Protein AF-A0A356J5G2-F1 (afdb_monomer)

Nearest PDB structures (foldseek):
  8dte-assembly1_A  TM=5.070E-01  e=1.167E+00  Neisseria gonorrhoeae NCCP11945
  8e92-assembly1_C  TM=5.170E-01  e=6.534E+00  Homo sapiens
  8wq2-assembly1_S12P  TM=2.099E-01  e=7.719E+00  Sulfolobus acidocaldarius DSM 639

Radius of gyration: 36.21 Å; Cα contacts (8 Å, |Δi|>4): 358; chains: 1; bounding box: 86×76×113 Å

pLDDT: mean 73.64, std 20.32, range [33.94, 98.25]

Structure (mmCIF, N/CA/C/O backbone):
data_AF-A0A356J5G2-F1
#
_entry.id   AF-A0A356J5G2-F1
#
loop_
_atom_site.group_PDB
_atom_site.id
_atom_site.type_symbol
_atom_site.label_atom_id
_atom_site.label_alt_id
_atom_site.label_comp_id
_atom_site.label_asym_id
_atom_site.label_entity_id
_atom_site.label_seq_id
_atom_site.pdbx_PDB_ins_code
_atom_site.Cartn_x
_atom_site.Cartn_y
_atom_site.Cartn_z
_atom_site.occupancy
_atom_site.B_iso_or_equiv
_atom_site.auth_seq_id
_atom_site.auth_comp_id
_atom_site.auth_asym_id
_atom_site.auth_atom_id
_atom_site.pdbx_PDB_model_num
ATOM 1 N N . MET A 1 1 ? 25.640 -30.335 -59.103 1.00 41.47 1 MET A N 1
ATOM 2 C CA . MET A 1 1 ? 24.434 -29.752 -59.732 1.00 41.47 1 MET A CA 1
ATOM 3 C C . MET A 1 1 ? 24.004 -28.595 -58.836 1.00 41.47 1 MET A C 1
ATOM 5 O O . MET A 1 1 ? 23.546 -28.872 -57.746 1.00 41.47 1 MET A O 1
ATOM 9 N N . GLY A 1 2 ? 24.298 -27.316 -59.068 1.00 39.72 2 GLY A N 1
ATOM 10 C CA . GLY A 1 2 ? 24.477 -26.557 -60.308 1.00 39.72 2 GLY A CA 1
ATOM 11 C C . GLY A 1 2 ? 23.276 -25.609 -60.472 1.00 39.72 2 GLY A C 1
ATOM 12 O O . GLY A 1 2 ? 22.162 -26.099 -60.363 1.00 39.72 2 GLY A O 1
ATOM 13 N N . PHE A 1 3 ? 23.544 -24.318 -60.738 1.00 42.31 3 PHE A N 1
ATOM 14 C CA . PHE A 1 3 ? 22.654 -23.145 -60.943 1.00 42.31 3 PHE A CA 1
ATOM 15 C C . PHE A 1 3 ? 22.631 -22.155 -59.760 1.00 42.31 3 PHE A C 1
ATOM 17 O O . PHE A 1 3 ? 21.903 -22.341 -58.796 1.00 42.31 3 PHE A O 1
ATOM 24 N N . LEU A 1 4 ? 23.594 -21.228 -59.642 1.00 41.97 4 LEU A N 1
ATOM 25 C CA . LEU A 1 4 ? 23.842 -19.977 -60.400 1.00 41.97 4 LEU A CA 1
ATOM 26 C C . LEU A 1 4 ? 22.713 -18.934 -60.320 1.00 41.97 4 LEU A C 1
ATOM 28 O O . LEU A 1 4 ? 21.588 -19.160 -60.750 1.00 41.97 4 LEU A O 1
ATOM 32 N N . ALA A 1 5 ? 23.104 -17.769 -59.794 1.00 43.75 5 ALA A N 1
ATOM 33 C CA . ALA A 1 5 ? 22.370 -16.508 -59.721 1.00 43.75 5 ALA A CA 1
ATOM 34 C C . ALA A 1 5 ? 22.034 -15.921 -61.110 1.00 43.75 5 ALA A C 1
ATOM 36 O O . ALA A 1 5 ? 22.521 -16.406 -62.133 1.00 43.75 5 ALA A O 1
ATOM 37 N N . PRO A 1 6 ? 21.318 -14.782 -61.144 1.00 56.03 6 PRO A N 1
ATOM 38 C CA . PRO A 1 6 ? 22.087 -13.579 -61.450 1.00 56.03 6 PRO A CA 1
ATOM 39 C C . PRO A 1 6 ? 21.717 -12.331 -60.639 1.00 56.03 6 PRO A C 1
ATOM 41 O O . PRO A 1 6 ? 20.593 -12.083 -60.211 1.00 56.03 6 PRO A O 1
ATOM 44 N N . SER A 1 7 ? 22.758 -11.525 -60.506 1.00 43.47 7 SER A N 1
ATOM 45 C CA . SER A 1 7 ? 22.858 -10.150 -60.056 1.00 43.47 7 SER A CA 1
ATOM 46 C C . SER A 1 7 ? 22.113 -9.156 -60.958 1.00 43.47 7 SER A C 1
ATOM 48 O O . SER A 1 7 ? 22.055 -9.306 -62.178 1.00 43.47 7 SER A O 1
ATOM 50 N N . ARG A 1 8 ? 21.642 -8.047 -60.369 1.00 43.72 8 ARG A N 1
ATOM 51 C CA . ARG A 1 8 ? 21.454 -6.787 -61.101 1.00 43.72 8 ARG A CA 1
ATOM 52 C C . ARG A 1 8 ? 21.900 -5.593 -60.266 1.00 43.72 8 ARG A C 1
ATOM 54 O O . ARG A 1 8 ? 21.677 -5.510 -59.065 1.00 43.72 8 ARG A O 1
ATOM 61 N N . ILE A 1 9 ? 22.595 -4.714 -60.969 1.00 39.19 9 ILE A N 1
ATOM 62 C CA . ILE A 1 9 ? 23.522 -3.682 -60.525 1.00 39.19 9 ILE A CA 1
ATOM 63 C C . ILE A 1 9 ? 23.016 -2.334 -61.075 1.00 39.19 9 ILE A C 1
ATOM 65 O O . ILE A 1 9 ? 22.632 -2.257 -62.238 1.00 39.19 9 ILE A O 1
ATOM 69 N N . LEU A 1 10 ? 23.110 -1.301 -60.227 1.00 41.88 10 LEU A N 1
ATOM 70 C CA . LEU A 1 10 ? 23.264 0.150 -60.476 1.00 41.88 10 LEU A CA 1
ATOM 71 C C . LEU A 1 10 ? 22.164 0.979 -61.167 1.00 41.88 10 LEU A C 1
ATOM 73 O O . LEU A 1 10 ? 21.878 0.826 -62.349 1.00 41.88 10 LEU A O 1
ATOM 77 N N . ARG A 1 11 ? 21.758 2.046 -60.459 1.00 37.94 11 ARG A N 1
ATOM 78 C CA . ARG A 1 11 ? 21.962 3.498 -60.743 1.00 37.94 11 ARG A CA 1
ATOM 79 C C . ARG A 1 11 ? 21.070 4.260 -59.740 1.00 37.94 11 ARG A C 1
ATOM 81 O O . ARG A 1 11 ? 19.954 3.838 -59.505 1.00 37.94 11 ARG A O 1
ATOM 88 N N . GLY A 1 12 ? 21.447 5.324 -59.037 1.00 33.94 12 GLY A N 1
ATOM 89 C CA . GLY A 1 12 ? 22.396 6.402 -59.293 1.00 33.94 12 GLY A CA 1
ATOM 90 C C . GLY A 1 12 ? 21.635 7.726 -59.101 1.00 33.94 12 GLY A C 1
ATOM 91 O O . GLY A 1 12 ? 20.671 7.965 -59.814 1.00 33.94 12 GLY A O 1
ATOM 92 N N . GLY A 1 13 ? 22.036 8.581 -58.153 1.00 36.62 13 GLY A N 1
ATOM 93 C CA . GLY A 1 13 ? 21.420 9.908 -57.954 1.00 36.62 13 GLY A CA 1
ATOM 94 C C . GLY A 1 13 ? 21.780 10.536 -56.604 1.00 36.62 13 GLY A C 1
ATOM 95 O O . GLY A 1 13 ? 21.082 10.353 -55.622 1.00 36.62 13 GLY A O 1
ATOM 96 N N . ARG A 1 14 ? 23.014 11.027 -56.440 1.00 40.44 14 ARG A N 1
ATOM 97 C CA . ARG A 1 14 ? 23.410 12.454 -56.494 1.00 40.44 14 ARG A CA 1
ATOM 98 C C . ARG A 1 14 ? 22.805 13.374 -55.412 1.00 40.44 14 ARG A C 1
ATOM 100 O O . ARG A 1 14 ? 21.692 13.851 -55.532 1.00 40.44 14 ARG A O 1
ATOM 107 N N . ARG A 1 15 ? 23.723 13.777 -54.521 1.00 41.75 15 ARG A N 1
ATOM 108 C CA . ARG A 1 15 ? 24.062 15.157 -54.101 1.00 41.75 15 ARG A CA 1
ATOM 109 C C . ARG A 1 15 ? 22.979 15.990 -53.401 1.00 41.75 15 ARG A C 1
ATOM 111 O O . ARG A 1 15 ? 22.115 16.577 -54.031 1.00 41.75 15 ARG A O 1
ATOM 118 N N . GLY A 1 16 ? 23.227 16.234 -52.114 1.00 38.47 16 GLY A N 1
ATOM 119 C CA . GLY A 1 16 ? 22.627 17.324 -51.346 1.00 38.47 16 GLY A CA 1
ATOM 120 C C . GLY A 1 16 ? 23.472 17.704 -50.130 1.00 38.47 16 GLY A C 1
ATOM 121 O O . GLY A 1 16 ? 23.015 17.619 -49.000 1.00 38.47 16 GLY A O 1
ATOM 122 N N . ARG A 1 17 ? 24.736 18.087 -50.350 1.00 41.97 17 ARG A N 1
ATOM 123 C CA . ARG A 1 17 ? 25.588 18.724 -49.333 1.00 41.97 17 ARG A CA 1
ATOM 124 C C . ARG A 1 17 ? 25.089 20.167 -49.162 1.00 41.97 17 ARG A C 1
ATOM 126 O O . ARG A 1 17 ? 25.296 20.976 -50.061 1.00 41.97 17 ARG A O 1
ATOM 133 N N . LYS A 1 18 ? 24.492 20.510 -48.019 1.00 47.12 18 LYS A N 1
ATOM 134 C CA . LYS A 1 18 ? 24.463 21.894 -47.520 1.00 47.12 18 LYS A CA 1
ATOM 135 C C . LYS A 1 18 ? 25.221 21.944 -46.198 1.00 47.12 18 LYS A C 1
ATOM 137 O O . LYS A 1 18 ? 24.774 21.434 -45.179 1.00 47.12 18 LYS A O 1
ATOM 142 N N . ARG A 1 19 ? 26.428 22.505 -46.277 1.00 43.88 19 ARG A N 1
ATOM 143 C CA . ARG A 1 19 ? 27.158 23.101 -45.155 1.00 43.88 19 ARG A CA 1
ATOM 144 C C . ARG A 1 19 ? 26.704 24.559 -45.011 1.00 43.88 19 ARG A C 1
ATOM 146 O O . ARG 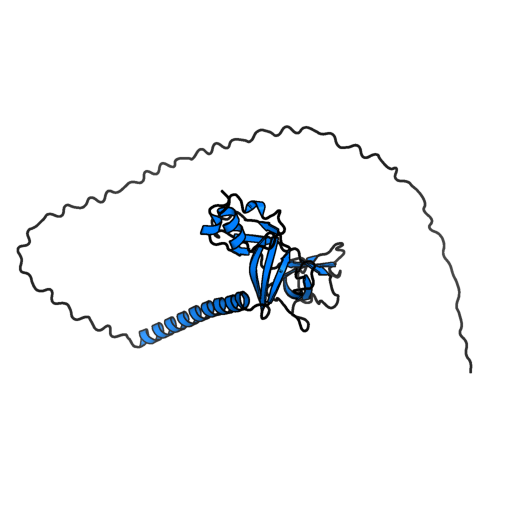A 1 19 ? 26.208 25.126 -45.979 1.00 43.88 19 ARG A O 1
ATOM 153 N N . HIS A 1 20 ? 27.030 25.120 -43.845 1.00 37.97 20 HIS A N 1
ATOM 154 C CA . HIS A 1 20 ? 26.819 26.490 -43.345 1.00 37.97 20 HIS A CA 1
ATOM 155 C C . HIS A 1 20 ? 25.577 26.584 -42.451 1.00 37.97 20 HIS A C 1
ATOM 157 O O . HIS A 1 20 ? 24.528 26.073 -42.803 1.00 37.97 20 HIS A O 1
ATOM 163 N N . SER A 1 21 ? 25.637 27.154 -41.252 1.00 41.97 21 SER A N 1
ATOM 164 C CA . SER A 1 21 ? 26.576 28.143 -40.709 1.00 41.97 21 SER A CA 1
ATOM 165 C C . SER A 1 21 ? 26.560 28.087 -39.182 1.00 41.97 21 SER A C 1
ATOM 167 O O . SER A 1 21 ? 25.527 27.801 -38.579 1.00 41.97 21 SER A O 1
ATOM 169 N N . GLY A 1 22 ? 27.710 28.375 -38.572 1.00 41.03 22 GLY A N 1
ATOM 170 C CA . GLY A 1 22 ? 27.908 28.359 -37.129 1.00 41.03 22 GLY A CA 1
ATOM 171 C C . GLY A 1 22 ? 26.921 29.232 -36.356 1.00 41.03 22 GLY A C 1
ATOM 172 O O . GLY A 1 22 ? 26.703 30.400 -36.682 1.00 41.03 22 GLY A O 1
ATOM 173 N N . ARG A 1 23 ? 26.383 28.665 -35.276 1.00 39.62 23 ARG A N 1
ATOM 174 C CA . ARG A 1 23 ? 25.884 29.450 -34.153 1.00 39.62 23 ARG A CA 1
ATOM 175 C C . ARG A 1 23 ? 27.051 29.691 -33.210 1.00 39.62 23 ARG A C 1
ATOM 177 O O . ARG A 1 23 ? 27.636 28.760 -32.669 1.00 39.62 23 ARG A O 1
ATOM 184 N N . ARG A 1 24 ? 27.403 30.969 -33.114 1.00 42.84 24 ARG A N 1
ATOM 185 C CA . ARG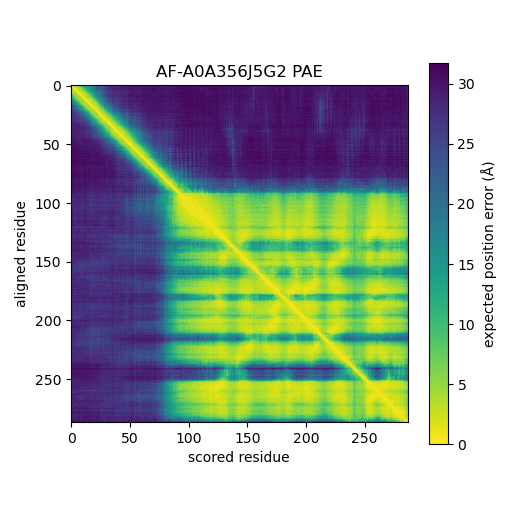 A 1 24 ? 28.353 31.528 -32.161 1.00 42.84 24 ARG A CA 1
ATOM 186 C C . ARG A 1 24 ? 27.857 31.215 -30.751 1.00 42.84 24 ARG A C 1
ATOM 188 O O . ARG A 1 24 ? 26.676 31.401 -30.465 1.00 42.84 24 ARG A O 1
ATOM 195 N N . ASN A 1 25 ? 28.777 30.770 -29.903 1.00 45.00 25 ASN A N 1
ATOM 196 C CA . ASN A 1 25 ? 28.615 30.796 -28.459 1.00 45.00 25 ASN A CA 1
ATOM 197 C C . ASN A 1 25 ? 28.426 32.259 -28.048 1.00 45.00 25 ASN A C 1
ATOM 199 O O . ASN A 1 25 ? 29.354 33.058 -28.164 1.00 45.00 25 ASN A O 1
ATOM 203 N N . LEU A 1 26 ? 27.209 32.610 -27.639 1.00 52.22 26 LEU A N 1
ATOM 204 C CA . LEU A 1 26 ? 26.955 33.846 -26.915 1.00 52.22 26 LEU A CA 1
ATOM 205 C C . LEU A 1 26 ? 27.318 33.593 -25.445 1.00 52.22 26 LEU A C 1
ATOM 207 O O . LEU A 1 26 ? 26.888 32.572 -24.900 1.00 52.22 26 LEU A O 1
ATOM 211 N N . PRO A 1 27 ? 28.111 34.465 -24.804 1.00 50.31 27 PRO A N 1
ATOM 212 C CA . PRO A 1 27 ? 28.286 34.417 -23.364 1.00 50.31 27 PRO A CA 1
ATOM 213 C C . PRO A 1 27 ? 26.936 34.702 -22.698 1.00 50.31 27 PRO A C 1
ATOM 215 O O . PRO A 1 27 ? 26.250 35.665 -23.034 1.00 50.31 27 PRO A O 1
ATOM 218 N N . ILE A 1 28 ? 26.540 33.818 -21.787 1.00 48.12 28 ILE A N 1
ATOM 219 C CA . ILE A 1 28 ? 25.386 34.014 -20.914 1.00 48.12 28 ILE A CA 1
ATOM 220 C C . ILE A 1 28 ? 25.826 35.041 -19.869 1.00 48.12 28 ILE A C 1
ATOM 222 O O . ILE A 1 28 ? 26.539 34.700 -18.928 1.00 48.12 28 ILE A O 1
ATOM 226 N N . GLU A 1 29 ? 25.452 36.304 -20.067 1.00 48.81 29 GLU A N 1
ATOM 227 C CA . GLU A 1 29 ? 25.471 37.289 -18.989 1.00 48.81 29 GLU A CA 1
ATOM 228 C C . GLU A 1 29 ? 24.444 36.876 -17.920 1.00 48.81 29 GLU A C 1
ATOM 230 O O . GLU A 1 29 ? 23.332 36.451 -18.262 1.00 48.81 29 GLU A O 1
ATOM 235 N N . PRO A 1 30 ? 24.794 36.944 -16.625 1.00 61.16 30 PRO A N 1
ATOM 236 C CA . PRO A 1 30 ? 23.836 36.693 -15.563 1.00 61.16 30 PRO A CA 1
ATOM 237 C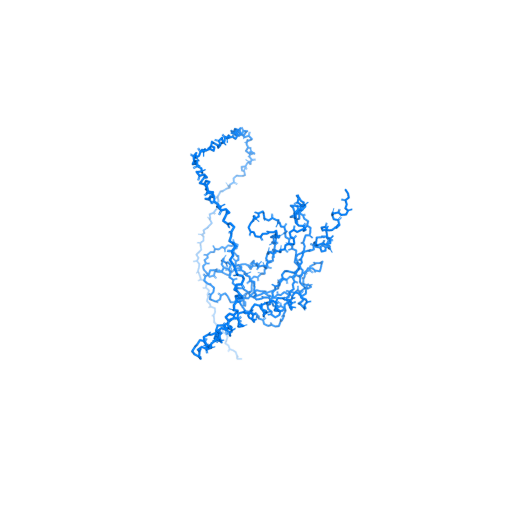 C . PRO A 1 30 ? 22.778 37.808 -15.566 1.00 61.16 30 PRO A C 1
ATOM 239 O O . PRO A 1 30 ? 23.139 38.979 -15.678 1.00 61.16 30 PRO A O 1
ATOM 242 N N . PRO A 1 31 ? 21.480 37.490 -15.424 1.00 55.38 31 PRO A N 1
ATOM 243 C CA . PRO A 1 31 ? 20.465 38.521 -15.308 1.00 55.38 31 PRO A CA 1
ATOM 244 C C . PRO A 1 31 ? 20.692 39.333 -14.032 1.00 55.38 31 PRO A C 1
ATOM 246 O O . PRO A 1 31 ? 20.804 38.786 -12.929 1.00 55.38 31 PRO A O 1
ATOM 249 N N . ASP A 1 32 ? 20.743 40.649 -14.217 1.00 47.84 32 ASP A N 1
ATOM 250 C CA . ASP A 1 32 ? 20.781 41.651 -13.167 1.00 47.84 32 ASP A CA 1
ATOM 251 C C . ASP A 1 32 ? 19.746 41.365 -12.075 1.00 47.84 32 ASP A C 1
ATOM 253 O O . ASP A 1 32 ? 18.552 41.170 -12.325 1.00 47.84 32 ASP A O 1
ATOM 257 N N . ARG A 1 33 ? 20.222 41.405 -10.827 1.00 50.28 33 ARG A N 1
ATOM 258 C CA . ARG A 1 33 ? 19.399 41.530 -9.622 1.00 50.28 33 ARG A CA 1
ATOM 259 C C . ARG A 1 33 ? 18.621 42.845 -9.693 1.00 50.28 33 ARG A C 1
ATOM 261 O O . ARG A 1 33 ? 19.032 43.851 -9.120 1.00 50.28 33 ARG A O 1
ATOM 268 N N . GLN A 1 34 ? 17.457 42.831 -10.333 1.00 46.62 34 GLN A N 1
ATOM 269 C CA . GLN A 1 34 ? 16.435 43.827 -10.049 1.00 46.62 34 GLN A CA 1
ATOM 270 C C . GLN A 1 34 ? 15.818 43.496 -8.692 1.00 46.62 34 GLN A C 1
ATOM 272 O O . GLN A 1 34 ? 15.070 42.535 -8.515 1.00 46.62 34 GLN A O 1
ATOM 277 N N . SER A 1 35 ? 16.200 44.304 -7.710 1.00 51.06 35 SER A N 1
ATOM 278 C CA . SER A 1 35 ? 15.608 44.407 -6.386 1.00 51.06 35 SER A CA 1
ATOM 279 C C . SER A 1 35 ? 14.151 44.865 -6.502 1.00 51.06 35 SER A C 1
ATOM 281 O O . SER A 1 35 ? 13.811 46.035 -6.332 1.00 51.06 35 SER A O 1
ATOM 283 N N . GLY A 1 36 ? 13.266 43.911 -6.790 1.00 40.88 36 GLY A N 1
ATOM 284 C CA . GLY A 1 36 ? 11.828 44.078 -6.642 1.00 40.88 36 GLY A CA 1
ATOM 285 C C . GLY A 1 36 ? 11.501 44.337 -5.176 1.00 40.88 36 GLY A C 1
ATOM 286 O O . GLY A 1 36 ? 11.474 43.421 -4.357 1.00 40.88 36 GLY A O 1
ATOM 287 N N . ARG A 1 37 ? 11.276 45.607 -4.834 1.00 46.09 37 ARG A N 1
ATOM 288 C CA . ARG A 1 37 ? 10.654 46.008 -3.574 1.00 46.09 37 ARG A CA 1
ATOM 289 C C . ARG A 1 37 ? 9.281 45.342 -3.505 1.00 46.09 37 ARG A C 1
ATOM 291 O O . ARG A 1 37 ? 8.386 45.696 -4.268 1.00 46.09 37 ARG A O 1
ATOM 298 N N . HIS A 1 38 ? 9.123 44.378 -2.602 1.00 50.34 38 HIS A N 1
ATOM 299 C CA . HIS A 1 38 ? 7.808 43.871 -2.235 1.00 50.34 38 HIS A CA 1
ATOM 300 C C . HIS A 1 38 ? 6.954 45.037 -1.708 1.00 50.34 38 HIS A C 1
ATOM 302 O O . HIS A 1 38 ? 7.412 45.752 -0.810 1.00 50.34 38 HIS A O 1
ATOM 308 N N . PRO A 1 39 ? 5.732 45.254 -2.225 1.00 65.56 39 PRO A N 1
ATOM 309 C CA . PRO A 1 39 ? 4.779 46.117 -1.547 1.00 65.56 39 PRO A CA 1
ATOM 310 C C . PRO A 1 39 ? 4.439 45.501 -0.177 1.00 65.56 39 PRO A C 1
ATOM 312 O O . PRO A 1 39 ? 4.358 44.273 -0.063 1.00 65.56 39 PRO A O 1
ATOM 315 N N . PRO A 1 40 ? 4.269 46.318 0.878 1.00 66.00 40 PRO A N 1
ATOM 316 C CA . PRO A 1 40 ? 3.908 45.814 2.195 1.00 66.00 40 PRO A CA 1
ATOM 317 C C . PRO A 1 40 ? 2.549 45.098 2.146 1.00 66.00 40 PRO A C 1
ATOM 319 O O . PRO A 1 40 ? 1.687 45.461 1.339 1.00 66.00 40 PRO A O 1
ATOM 322 N N . PRO A 1 41 ? 2.332 44.089 3.008 1.00 57.69 41 PRO A N 1
ATOM 323 C CA . PRO A 1 41 ? 1.074 43.363 3.054 1.00 57.69 41 PRO A CA 1
ATOM 324 C C . PRO A 1 41 ? -0.071 44.317 3.401 1.00 57.69 41 PRO A C 1
ATOM 326 O O . PRO A 1 41 ? -0.054 45.005 4.425 1.00 57.69 41 PRO A O 1
ATOM 329 N N . VAL A 1 42 ? -1.081 44.334 2.533 1.00 54.97 42 VAL A N 1
ATOM 330 C CA . VAL A 1 42 ? -2.364 44.991 2.774 1.00 54.97 42 VAL A CA 1
ATOM 331 C C . VAL A 1 42 ? -2.989 44.339 4.007 1.00 54.97 42 VAL A C 1
ATOM 333 O O . VAL A 1 42 ? -3.403 43.181 3.980 1.00 54.97 42 VAL A O 1
ATOM 336 N N . ARG A 1 43 ? -3.034 45.082 5.119 1.00 42.06 43 ARG A N 1
ATOM 337 C CA . ARG A 1 43 ? -3.843 44.728 6.287 1.00 42.06 43 ARG A CA 1
ATOM 338 C C . ARG A 1 43 ? -5.309 44.803 5.872 1.00 42.06 43 ARG A C 1
ATOM 340 O O . ARG A 1 43 ? -5.889 45.884 5.843 1.00 42.06 43 ARG A O 1
ATOM 347 N N . HIS A 1 44 ? -5.920 43.660 5.589 1.00 43.56 44 HIS A N 1
ATOM 348 C CA . HIS A 1 44 ? -7.371 43.557 5.622 1.00 43.56 44 HIS A CA 1
ATOM 349 C C . HIS A 1 44 ? -7.810 43.686 7.085 1.00 43.56 44 HIS A C 1
ATOM 351 O O . HIS A 1 44 ? -7.797 42.713 7.836 1.00 43.56 44 HIS A O 1
ATOM 357 N N . SER A 1 45 ? -8.168 44.902 7.513 1.00 43.03 45 SER A N 1
ATOM 358 C CA . SER A 1 45 ? -8.997 45.066 8.703 1.00 43.03 45 SER A CA 1
ATOM 359 C C . SER A 1 45 ? -10.367 44.496 8.363 1.00 43.03 45 SER A C 1
ATOM 361 O O . SER A 1 45 ? -11.201 45.166 7.752 1.00 43.03 45 SER A O 1
ATOM 363 N N . GLY A 1 46 ? -10.570 43.228 8.710 1.00 40.41 46 GLY A N 1
ATOM 364 C CA . GLY A 1 46 ? -11.894 42.642 8.798 1.00 40.41 46 GLY A CA 1
ATOM 365 C C . GLY A 1 46 ? -12.693 43.447 9.811 1.00 40.41 46 GLY A C 1
ATOM 366 O O . GLY A 1 46 ? -12.578 43.231 11.014 1.00 40.41 46 GLY A O 1
ATOM 367 N N . GLN A 1 47 ? -13.463 44.415 9.321 1.00 43.03 47 GLN A N 1
ATOM 368 C CA . GLN A 1 47 ? -14.591 44.947 10.060 1.00 43.03 47 GLN A CA 1
ATOM 369 C C . GLN A 1 47 ? -15.577 43.791 10.187 1.00 43.03 47 GLN A C 1
ATOM 371 O O . GLN A 1 47 ? -16.270 43.431 9.237 1.00 43.03 47 GLN A O 1
ATOM 376 N N . ILE A 1 48 ? -15.572 43.157 11.356 1.00 47.75 48 ILE A N 1
ATOM 377 C CA . ILE A 1 48 ? -16.646 42.271 11.774 1.00 47.75 48 ILE A CA 1
ATOM 378 C C . ILE A 1 48 ? -17.868 43.174 11.905 1.00 47.75 48 ILE A C 1
ATOM 380 O O . ILE A 1 48 ? -17.985 43.962 12.844 1.00 47.75 48 ILE A O 1
ATOM 384 N N . LEU A 1 49 ? -18.739 43.111 10.901 1.00 41.72 49 LEU A N 1
ATOM 385 C CA . LEU A 1 49 ? -20.067 43.689 10.962 1.00 41.72 49 LEU A CA 1
ATOM 386 C C . LEU A 1 49 ? -20.800 42.944 12.086 1.00 41.72 49 LEU A C 1
ATOM 388 O O . LEU A 1 49 ? -21.201 41.791 11.925 1.00 41.72 49 LEU A O 1
ATOM 392 N N . HIS A 1 50 ? -20.908 43.574 13.252 1.00 42.91 50 HIS A N 1
ATOM 393 C CA . HIS A 1 50 ? -21.839 43.148 14.284 1.00 42.91 50 HIS A CA 1
ATOM 394 C C . HIS A 1 50 ? -23.253 43.363 13.727 1.00 42.91 50 HIS A C 1
ATOM 396 O O . HIS A 1 50 ? -23.806 44.454 13.839 1.00 42.91 50 HIS A O 1
ATOM 402 N N . ASP A 1 51 ? -23.824 42.336 13.088 1.00 44.97 51 ASP A N 1
ATOM 403 C CA . ASP A 1 51 ? -25.269 42.267 12.863 1.00 44.97 51 ASP A CA 1
ATOM 404 C C . ASP A 1 51 ? -25.910 42.104 14.245 1.00 44.97 51 ASP A C 1
ATOM 406 O O . ASP A 1 51 ? -25.936 41.019 14.832 1.00 44.97 51 ASP A O 1
ATOM 410 N N . GLY A 1 52 ? -26.307 43.242 14.816 1.00 47.19 52 GLY A N 1
ATOM 411 C CA . GLY A 1 52 ? -26.978 43.380 16.100 1.00 47.19 52 GLY A CA 1
ATOM 412 C C . GLY A 1 52 ? -28.390 42.815 16.055 1.00 47.19 52 GLY A C 1
ATOM 413 O O . GLY A 1 52 ? -29.360 43.535 16.268 1.00 47.19 52 GLY A O 1
ATOM 414 N N . ARG A 1 53 ? -28.519 41.510 15.807 1.00 43.81 53 ARG A N 1
ATOM 415 C CA . ARG A 1 53 ? -29.746 40.789 16.124 1.00 43.81 53 ARG A CA 1
ATOM 416 C C . ARG A 1 53 ? -29.747 40.529 17.615 1.00 43.81 53 ARG A C 1
ATOM 418 O O . ARG A 1 53 ? -29.150 39.574 18.110 1.00 43.81 53 ARG A O 1
ATOM 425 N N . GLU A 1 54 ? -30.408 41.435 18.321 1.00 42.09 54 GLU A N 1
ATOM 426 C CA . GLU A 1 54 ? -30.841 41.235 19.692 1.00 42.09 54 GLU A CA 1
ATOM 427 C C . GLU A 1 54 ? -31.552 39.881 19.787 1.00 42.09 54 GLU A C 1
ATOM 429 O O . GLU A 1 54 ? -32.678 39.700 19.322 1.00 42.09 54 GLU A O 1
ATOM 434 N N . PHE A 1 55 ? -30.879 38.897 20.382 1.00 42.91 55 PHE A N 1
ATOM 435 C CA . PHE A 1 55 ? -31.537 37.685 20.837 1.00 42.91 55 PHE A CA 1
ATOM 436 C C . PHE A 1 55 ? -32.477 38.086 21.968 1.00 42.91 55 PHE A C 1
ATOM 438 O O . PHE A 1 55 ? -32.078 38.218 23.128 1.00 42.91 55 PHE A O 1
ATOM 445 N N . HIS A 1 56 ? -33.737 38.299 21.604 1.00 39.84 56 HIS A N 1
ATOM 446 C CA . HIS A 1 56 ? -34.839 38.461 22.531 1.00 39.84 56 HIS A CA 1
ATOM 447 C C . HIS A 1 56 ? -34.959 37.160 23.338 1.00 39.84 56 HIS A C 1
ATOM 449 O O . HIS A 1 56 ? -35.565 36.179 22.914 1.00 39.84 56 HIS A O 1
ATOM 455 N N . ARG A 1 57 ? -34.293 37.118 24.499 1.00 45.19 57 ARG A N 1
ATOM 456 C CA . ARG A 1 57 ? -34.526 36.097 25.520 1.00 45.19 57 ARG A CA 1
ATOM 457 C C . ARG A 1 57 ? -35.946 36.303 26.030 1.00 45.19 57 ARG A C 1
ATOM 459 O O . ARG A 1 57 ? -36.163 37.081 26.960 1.00 45.19 57 ARG A O 1
ATOM 466 N N . GLU A 1 58 ? -36.901 35.582 25.453 1.00 45.06 58 GLU A N 1
ATOM 467 C CA . GLU A 1 58 ? -38.168 35.319 26.121 1.00 45.06 58 GLU A CA 1
ATOM 468 C C . GLU A 1 58 ? -37.855 34.600 27.435 1.00 45.06 58 GLU A C 1
ATOM 470 O O . GLU A 1 58 ? -37.607 33.395 27.498 1.00 45.06 58 GLU A O 1
ATOM 475 N N . ARG A 1 59 ? -37.820 35.374 28.523 1.00 44.81 59 ARG A N 1
ATOM 476 C CA . ARG A 1 59 ? -37.977 34.823 29.861 1.00 44.81 59 ARG A CA 1
ATOM 477 C C . ARG A 1 59 ? -39.359 34.191 29.885 1.00 44.81 59 ARG A C 1
ATOM 479 O O . ARG A 1 59 ? -40.353 34.902 30.024 1.00 44.81 59 ARG A O 1
ATOM 486 N N . VAL A 1 60 ? -39.407 32.867 29.784 1.00 47.22 60 VAL A N 1
ATOM 487 C CA . VAL A 1 60 ? -40.568 32.084 30.197 1.00 47.22 60 VAL A CA 1
ATOM 488 C C . VAL A 1 60 ? -40.820 32.450 31.657 1.00 47.22 60 VAL A C 1
ATOM 490 O O . VAL A 1 60 ? -40.116 32.008 32.565 1.00 47.22 60 VAL A O 1
ATOM 493 N N . ARG A 1 61 ? -41.775 33.357 31.879 1.00 44.56 61 ARG A N 1
ATOM 494 C CA . ARG A 1 61 ? -42.313 33.634 33.205 1.00 44.56 61 ARG A CA 1
ATOM 495 C C . ARG A 1 61 ? -42.974 32.338 33.644 1.00 44.56 61 ARG A C 1
ATOM 497 O O . ARG A 1 61 ? -44.039 31.994 33.141 1.00 44.56 61 ARG A O 1
ATOM 504 N N . ALA A 1 62 ? -42.317 31.615 34.547 1.00 48.19 62 ALA A N 1
ATOM 505 C CA . ALA A 1 62 ? -42.951 30.555 35.306 1.00 48.19 62 ALA A CA 1
ATOM 506 C C . ALA A 1 62 ? -44.187 31.168 35.973 1.00 48.19 62 ALA A C 1
ATOM 508 O O . ALA A 1 62 ? -44.076 31.996 36.880 1.00 48.19 62 ALA A O 1
ATOM 509 N N . ALA A 1 63 ? -45.362 30.842 35.437 1.00 47.00 63 ALA A N 1
ATOM 510 C CA . ALA A 1 63 ? -46.625 31.186 36.055 1.00 47.00 63 ALA A CA 1
ATOM 511 C C . ALA A 1 63 ? -46.604 30.596 37.466 1.00 47.00 63 ALA A C 1
ATOM 513 O O . ALA A 1 63 ? -46.339 29.405 37.636 1.00 47.00 63 ALA A O 1
ATOM 514 N N . GLY A 1 64 ? -46.808 31.460 38.461 1.00 47.03 64 GLY A N 1
ATOM 515 C CA . GLY A 1 64 ? -46.759 31.100 39.867 1.00 47.03 64 GLY A CA 1
ATOM 516 C C . GLY A 1 64 ? -47.617 29.873 40.141 1.00 47.03 64 GLY A C 1
ATOM 517 O O . GLY A 1 64 ? -48.843 29.913 40.016 1.00 47.03 64 GLY A O 1
ATOM 518 N N . VAL A 1 65 ? -46.949 28.789 40.524 1.00 47.84 65 VAL A N 1
ATOM 519 C CA . VAL A 1 65 ? -47.583 27.632 41.137 1.00 47.84 65 VAL A CA 1
ATOM 520 C C . VAL A 1 65 ? -48.085 28.117 42.491 1.00 47.84 65 VAL A C 1
ATOM 522 O O . VAL A 1 65 ? -47.319 28.319 43.426 1.00 47.84 65 VAL A O 1
ATOM 525 N N . ARG A 1 66 ? -49.382 28.424 42.555 1.00 45.94 66 ARG A N 1
ATOM 526 C CA . ARG A 1 66 ? -50.085 28.620 43.819 1.00 45.94 66 ARG A CA 1
ATOM 527 C C . ARG A 1 66 ? -50.134 27.266 44.510 1.00 45.94 66 ARG A C 1
ATOM 529 O O . ARG A 1 66 ? -50.868 26.387 44.060 1.00 45.94 66 ARG A O 1
ATOM 536 N N . ASP A 1 67 ? -49.391 27.140 45.600 1.00 44.97 67 ASP A N 1
ATOM 537 C CA . ASP A 1 67 ? -49.552 26.064 46.569 1.00 44.97 67 ASP A CA 1
ATOM 538 C C . ASP A 1 67 ? -51.001 26.058 47.068 1.00 44.97 67 ASP A C 1
ATOM 540 O O . ASP A 1 67 ? -51.421 26.894 47.871 1.00 44.97 67 ASP A O 1
ATOM 544 N N . ARG A 1 68 ? -51.807 25.131 46.544 1.00 48.09 68 ARG A N 1
ATOM 545 C CA . ARG A 1 68 ? -53.042 24.714 47.203 1.00 48.09 68 ARG A CA 1
ATOM 546 C C . ARG A 1 68 ? -52.692 23.521 48.088 1.00 48.09 68 ARG A C 1
ATOM 548 O O . ARG A 1 68 ? -52.223 22.520 47.545 1.00 48.09 68 ARG A O 1
ATOM 555 N N . PRO A 1 69 ? -52.948 23.571 49.403 1.00 51.09 69 PRO A N 1
ATOM 556 C CA . PRO A 1 69 ? -52.861 22.386 50.236 1.00 51.09 69 PRO A CA 1
ATOM 557 C C . PRO A 1 69 ? -54.019 21.460 49.848 1.00 51.09 69 PRO A C 1
ATOM 559 O O . PRO A 1 69 ? -55.162 21.658 50.258 1.00 51.09 69 PRO A O 1
ATOM 562 N N . PHE A 1 70 ? -53.745 20.469 49.001 1.00 46.78 70 PHE A N 1
ATOM 563 C CA . PHE A 1 70 ? -54.682 19.380 48.750 1.00 46.78 70 PHE A CA 1
ATOM 564 C C . PHE A 1 70 ? -54.642 18.421 49.943 1.00 46.78 70 PHE A C 1
ATOM 566 O O . PHE A 1 70 ? -53.916 17.432 49.959 1.00 46.78 70 PHE A O 1
ATOM 573 N N . GLY A 1 71 ? -55.449 18.738 50.957 1.00 52.91 71 GLY A N 1
ATOM 574 C CA . GLY A 1 71 ? -56.041 17.726 51.820 1.00 52.91 71 GLY A CA 1
ATOM 575 C C . GLY A 1 71 ? -57.053 16.946 50.986 1.00 52.91 71 GLY A C 1
ATOM 576 O O . GLY A 1 71 ? -58.137 17.442 50.695 1.00 52.91 71 GLY A O 1
ATOM 577 N N . GLY A 1 72 ? -56.664 15.765 50.525 1.00 47.88 72 GLY A N 1
ATOM 578 C CA . GLY A 1 72 ? -57.502 14.926 49.682 1.00 47.88 72 GLY A CA 1
ATOM 579 C C . GLY A 1 72 ? -56.895 13.542 49.573 1.00 47.88 72 GLY A C 1
ATOM 580 O O . GLY A 1 72 ? -55.940 13.349 48.834 1.00 47.88 72 GLY A O 1
ATOM 581 N N . GLU A 1 73 ? -57.438 12.639 50.384 1.00 50.31 73 GLU A N 1
ATOM 582 C CA . GLU A 1 73 ? -57.394 11.178 50.308 1.00 50.31 73 GLU A CA 1
ATOM 583 C C . GLU A 1 73 ? -56.431 10.575 49.272 1.00 50.31 73 GLU A C 1
ATOM 585 O O . GLU A 1 73 ? -56.653 10.648 48.061 1.00 50.31 73 GLU A O 1
ATOM 590 N N . CYS A 1 74 ? -55.411 9.871 49.772 1.00 45.66 74 CYS A N 1
ATOM 591 C CA . CYS A 1 74 ? -54.598 8.937 49.003 1.00 45.66 74 CYS A CA 1
ATOM 592 C C . CYS A 1 74 ? -55.484 7.829 48.414 1.00 45.66 74 CYS A C 1
ATOM 594 O O . CYS A 1 74 ? -55.577 6.727 48.956 1.00 45.66 74 CYS A O 1
ATOM 596 N N . ARG A 1 75 ? -56.135 8.093 47.279 1.00 47.84 75 ARG A N 1
ATOM 597 C CA . ARG A 1 75 ? -56.645 7.027 46.424 1.00 47.84 75 ARG A CA 1
ATOM 598 C C . ARG A 1 75 ? -55.435 6.337 45.831 1.00 47.84 75 ARG A C 1
ATOM 600 O O . ARG A 1 75 ? -54.724 6.915 45.011 1.00 47.84 75 ARG A O 1
ATOM 607 N N . ALA A 1 76 ? -55.203 5.112 46.295 1.00 52.69 76 ALA A N 1
ATOM 608 C CA . ALA A 1 76 ? -54.260 4.182 45.711 1.00 52.69 76 ALA A CA 1
ATOM 609 C C . ALA A 1 76 ? -54.423 4.226 44.187 1.00 52.69 76 ALA A C 1
ATOM 611 O O . ALA A 1 76 ? -55.459 3.827 43.648 1.00 52.69 76 ALA A O 1
ATOM 612 N N . PHE A 1 77 ? -53.416 4.787 43.516 1.00 47.31 77 PHE A N 1
ATOM 613 C CA . PHE A 1 77 ? -53.296 4.767 42.069 1.00 47.31 77 PHE A CA 1
ATOM 614 C C . PHE A 1 77 ? -53.183 3.290 41.706 1.00 47.31 77 PHE A C 1
ATOM 616 O O . PHE A 1 77 ? -52.130 2.671 41.856 1.00 47.31 77 PHE A O 1
ATOM 623 N N . THR A 1 78 ? -54.315 2.689 41.352 1.00 53.59 78 THR A N 1
ATOM 624 C CA . THR A 1 78 ? -54.370 1.323 40.858 1.00 53.59 78 THR A CA 1
ATOM 625 C C . THR A 1 78 ? -53.517 1.320 39.605 1.00 53.59 78 THR A C 1
ATOM 627 O O . THR A 1 78 ? -53.862 1.931 38.594 1.00 53.59 78 THR A O 1
ATOM 630 N N . LEU A 1 79 ? -52.337 0.712 39.726 1.00 55.47 79 LEU A N 1
ATOM 631 C CA . LEU A 1 79 ? -51.451 0.406 38.618 1.00 55.47 79 LEU A CA 1
ATOM 632 C C . LEU A 1 79 ? -52.312 -0.293 37.569 1.00 55.47 79 LEU A C 1
ATOM 634 O O . LEU A 1 79 ? -52.744 -1.427 37.774 1.00 55.47 79 LEU A O 1
ATOM 638 N N . TYR A 1 80 ? -52.631 0.420 36.487 1.00 56.75 80 TYR A N 1
ATOM 639 C CA . TYR A 1 80 ? -53.283 -0.176 35.333 1.00 56.75 80 TYR A CA 1
ATOM 640 C C . TYR A 1 80 ? -52.482 -1.430 34.973 1.00 56.75 80 TYR A C 1
ATOM 642 O O . TYR A 1 80 ? -51.261 -1.318 34.811 1.00 56.75 80 TYR A O 1
ATOM 650 N N . PRO A 1 81 ? -53.115 -2.614 34.870 1.00 63.22 81 PRO A N 1
ATOM 651 C CA . PRO A 1 81 ? -52.392 -3.796 34.440 1.00 63.22 81 PRO A CA 1
ATOM 652 C C . PRO A 1 81 ? -51.758 -3.468 33.083 1.00 63.22 81 PRO A C 1
ATOM 654 O O . PRO A 1 81 ? -52.427 -2.846 32.244 1.00 63.22 81 PRO A O 1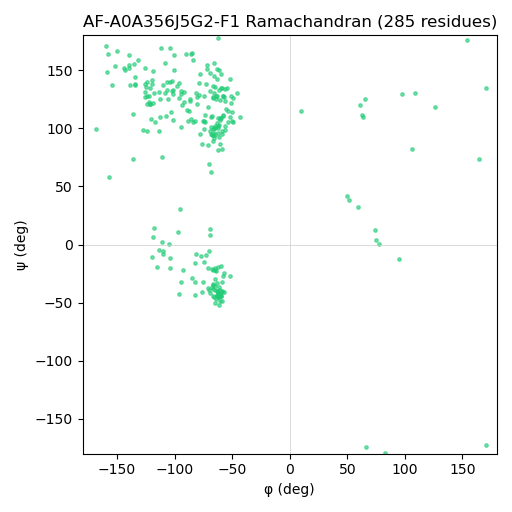
ATOM 657 N N . PRO A 1 82 ? -50.471 -3.797 32.870 1.00 62.66 82 PRO A N 1
ATOM 658 C CA . PRO A 1 82 ? -49.805 -3.489 31.617 1.00 62.66 82 PRO A CA 1
ATOM 659 C C . PRO A 1 82 ? -50.642 -4.100 30.497 1.00 62.66 82 PRO A C 1
ATOM 661 O O . PRO A 1 82 ? -50.855 -5.311 30.467 1.00 62.66 82 PRO A O 1
ATOM 664 N N . LYS A 1 83 ? -51.187 -3.251 29.614 1.00 60.53 83 LYS A N 1
ATOM 665 C CA . LYS A 1 83 ? -51.912 -3.718 28.432 1.00 60.53 83 LYS A CA 1
ATOM 666 C C . LYS A 1 83 ? -50.977 -4.669 27.701 1.00 60.53 83 LYS A C 1
ATOM 668 O O . LYS A 1 83 ? -49.933 -4.232 27.220 1.00 60.53 83 LYS A O 1
ATOM 673 N N . GLU A 1 84 ? -51.351 -5.945 27.631 1.00 61.66 84 GLU A N 1
ATOM 674 C CA . GLU A 1 84 ? -50.659 -6.916 26.797 1.00 61.66 84 GLU A CA 1
ATOM 675 C C . GLU A 1 84 ? -50.572 -6.331 25.388 1.00 61.66 84 GLU A C 1
ATOM 677 O O . GLU A 1 84 ? -51.579 -6.167 24.690 1.00 61.66 84 GLU A O 1
ATOM 682 N N . VAL A 1 85 ? -49.361 -5.954 24.978 1.00 65.25 85 VAL A N 1
ATOM 683 C CA . VAL A 1 85 ? -49.098 -5.501 23.618 1.00 65.25 85 VAL A CA 1
ATOM 684 C C . VAL A 1 85 ? -49.196 -6.741 22.746 1.00 65.25 85 VAL A C 1
ATOM 686 O O . VAL A 1 85 ? -48.218 -7.440 22.492 1.00 65.25 85 VAL A O 1
ATOM 689 N N . ARG A 1 86 ? -50.423 -7.054 22.326 1.00 58.12 86 ARG A N 1
ATOM 690 C CA . ARG A 1 86 ? -50.727 -8.150 21.415 1.00 58.12 86 ARG A CA 1
ATOM 691 C C . ARG A 1 86 ? -50.106 -7.789 20.069 1.00 58.12 86 ARG A C 1
ATOM 693 O O . ARG A 1 86 ? -50.717 -7.103 19.250 1.00 58.12 86 ARG A O 1
ATOM 700 N N . MET A 1 87 ? -48.845 -8.177 19.871 1.00 56.06 87 MET A N 1
ATOM 701 C CA . MET A 1 87 ? -48.128 -7.925 18.628 1.00 56.06 87 MET A CA 1
ATOM 702 C C . MET A 1 87 ? -48.914 -8.555 17.482 1.00 56.06 87 MET A C 1
ATOM 704 O O . MET A 1 87 ? -49.038 -9.774 17.368 1.00 56.06 87 MET A O 1
ATOM 708 N N . ASN A 1 88 ? -49.477 -7.701 16.630 1.00 63.81 88 ASN A N 1
ATOM 709 C CA . ASN A 1 88 ? -50.169 -8.132 15.431 1.00 63.81 88 ASN A CA 1
ATOM 710 C C . ASN A 1 88 ? -49.192 -8.973 14.589 1.00 63.81 88 ASN A C 1
ATOM 712 O O . ASN A 1 88 ? -48.088 -8.518 14.286 1.00 63.81 88 ASN A O 1
ATOM 716 N N . ARG A 1 89 ? -49.580 -10.194 14.197 1.00 64.75 89 ARG A N 1
ATOM 717 C CA . ARG A 1 89 ? -48.745 -11.133 13.415 1.00 64.75 89 ARG A CA 1
ATOM 718 C C . ARG A 1 89 ? -48.168 -10.497 12.140 1.00 64.75 89 ARG A C 1
ATOM 720 O O . ARG A 1 89 ? -47.106 -10.905 11.677 1.00 64.75 89 ARG A O 1
ATOM 727 N N . LYS A 1 90 ? -48.847 -9.481 11.590 1.00 67.06 90 LYS A N 1
ATOM 728 C CA . LYS A 1 90 ? -48.366 -8.679 10.453 1.00 67.06 90 LYS A CA 1
ATOM 729 C C . LYS A 1 90 ? -47.143 -7.816 10.805 1.00 67.06 90 LYS A C 1
ATOM 731 O O . LYS A 1 90 ? -46.233 -7.723 9.990 1.00 67.06 90 LYS A O 1
ATOM 736 N N . ASN A 1 91 ? -47.068 -7.272 12.019 1.00 76.00 91 ASN A N 1
ATOM 737 C CA . ASN A 1 91 ? -45.952 -6.434 12.475 1.00 76.00 91 ASN A CA 1
ATOM 738 C C . ASN A 1 91 ? -44.706 -7.277 12.787 1.00 76.00 91 ASN A C 1
ATOM 740 O O . ASN A 1 91 ? -43.595 -6.841 12.517 1.00 76.00 91 ASN A O 1
ATOM 744 N N . SER A 1 92 ? -44.892 -8.516 13.260 1.00 82.19 92 SER A N 1
ATOM 745 C CA . SER A 1 92 ? -43.792 -9.449 13.556 1.00 82.19 92 SER A CA 1
ATOM 746 C C . SER A 1 92 ? -42.965 -9.836 12.319 1.00 82.19 92 SER A C 1
ATOM 748 O O . SER A 1 92 ? -41.755 -10.021 12.417 1.00 82.19 92 SER A O 1
ATOM 750 N N . ARG A 1 93 ? -43.584 -9.917 11.132 1.00 88.38 93 ARG A N 1
ATOM 751 C CA . ARG A 1 93 ? -42.854 -10.203 9.882 1.00 88.38 93 ARG A CA 1
ATOM 752 C C . ARG A 1 93 ? -41.970 -9.033 9.449 1.00 88.38 93 ARG A C 1
ATOM 754 O O . ARG A 1 93 ? -40.848 -9.251 9.007 1.00 88.38 93 ARG A O 1
ATOM 761 N N . TRP A 1 94 ? -42.458 -7.804 9.609 1.00 90.25 94 TRP A N 1
ATOM 762 C CA . TRP A 1 94 ? -41.697 -6.595 9.290 1.00 90.25 94 TRP A CA 1
ATOM 763 C C . TRP A 1 94 ? -40.538 -6.371 10.258 1.00 90.25 94 TRP A C 1
ATOM 765 O O . TRP A 1 94 ? -39.436 -6.057 9.818 1.00 90.25 94 TRP A O 1
ATOM 775 N N . THR A 1 95 ? -40.746 -6.594 11.559 1.00 92.75 95 THR A N 1
ATOM 776 C CA . THR A 1 95 ? -39.651 -6.517 12.535 1.00 92.75 95 THR A CA 1
ATOM 777 C C . THR A 1 95 ? -38.599 -7.595 12.286 1.00 92.75 95 THR A C 1
ATOM 779 O O . THR A 1 95 ? -37.412 -7.296 12.365 1.00 92.75 95 THR A O 1
ATOM 782 N N . ALA A 1 96 ? -39.005 -8.818 11.923 1.00 94.06 96 ALA A N 1
ATOM 783 C CA . ALA A 1 96 ? -38.073 -9.881 11.551 1.00 94.06 96 ALA A CA 1
ATOM 784 C C . ALA A 1 96 ? -37.258 -9.526 10.295 1.00 94.06 96 ALA A C 1
ATOM 786 O O . ALA A 1 96 ? -36.045 -9.722 10.282 1.00 94.06 96 ALA A O 1
ATOM 787 N N . ALA A 1 97 ? -37.897 -8.958 9.267 1.00 95.31 97 ALA A N 1
ATOM 788 C CA . ALA A 1 97 ? -37.204 -8.503 8.063 1.00 95.31 97 ALA A CA 1
ATOM 789 C C . ALA A 1 97 ? -36.189 -7.389 8.372 1.00 95.31 97 ALA A C 1
ATOM 791 O O . ALA A 1 97 ? -35.043 -7.468 7.939 1.00 95.31 97 ALA A O 1
ATOM 792 N N . LEU A 1 98 ? -36.577 -6.397 9.180 1.00 96.88 98 LEU A N 1
ATOM 793 C CA . LEU A 1 98 ? -35.692 -5.303 9.585 1.00 96.88 98 LEU A CA 1
ATOM 794 C C . LEU A 1 98 ? -34.499 -5.808 10.406 1.00 96.88 98 LEU A C 1
ATOM 796 O O . LEU A 1 98 ? -33.361 -5.422 10.143 1.00 96.88 98 LEU A O 1
ATOM 800 N N . ALA A 1 99 ? -34.742 -6.712 11.358 1.00 97.12 99 ALA A N 1
ATOM 801 C CA . ALA A 1 99 ? -33.681 -7.340 12.138 1.00 97.12 99 ALA A CA 1
ATOM 802 C C . ALA A 1 99 ? -32.717 -8.135 11.244 1.00 97.12 99 ALA A C 1
ATOM 804 O O . ALA A 1 99 ? -31.503 -8.020 11.398 1.00 97.12 99 ALA A O 1
ATOM 805 N N . ALA A 1 100 ? -33.235 -8.886 10.268 1.00 97.50 100 ALA A N 1
ATOM 806 C CA . ALA A 1 100 ? -32.409 -9.617 9.312 1.00 97.50 100 ALA A CA 1
ATOM 807 C C . ALA A 1 100 ? -31.533 -8.673 8.472 1.00 97.50 100 ALA A C 1
ATOM 809 O O . ALA A 1 100 ? -30.341 -8.926 8.312 1.00 97.50 100 ALA A O 1
ATOM 810 N N . THR A 1 101 ? -32.080 -7.555 7.981 1.00 97.94 101 THR A N 1
ATOM 811 C CA . THR A 1 101 ? -31.297 -6.548 7.249 1.00 97.94 101 THR A CA 1
ATOM 812 C C . THR A 1 101 ? -30.185 -5.951 8.111 1.00 97.94 101 THR A C 1
ATOM 814 O O . THR A 1 101 ? -29.050 -5.843 7.647 1.00 97.94 101 THR A O 1
ATOM 817 N N . LEU A 1 102 ? -30.476 -5.613 9.371 1.00 98.19 102 LEU A N 1
ATOM 818 C CA . LEU A 1 102 ? -29.479 -5.089 10.307 1.00 98.19 102 LEU A CA 1
ATOM 819 C C . LEU A 1 102 ? -28.353 -6.105 10.557 1.00 98.19 102 LEU A C 1
ATOM 821 O O . LEU A 1 102 ? -27.178 -5.747 10.533 1.00 98.19 102 LEU A O 1
ATOM 825 N N . LEU A 1 103 ? -28.697 -7.385 10.730 1.00 98.25 103 LEU A N 1
ATOM 826 C CA . LEU A 1 103 ? -27.715 -8.458 10.899 1.00 98.25 103 LEU A CA 1
ATOM 827 C C . LEU A 1 103 ? -26.805 -8.604 9.675 1.00 98.25 103 LEU A C 1
ATOM 829 O O . LEU A 1 103 ? -25.595 -8.746 9.836 1.00 98.25 103 LEU A O 1
ATOM 833 N N . VAL A 1 104 ? -27.356 -8.516 8.460 1.00 98.19 104 VAL A N 1
ATOM 834 C CA . VAL A 1 104 ? -26.558 -8.551 7.222 1.00 98.19 104 VAL A CA 1
ATOM 835 C C . VAL A 1 104 ? -25.596 -7.362 7.153 1.00 98.19 104 VAL A C 1
ATOM 837 O O . VAL A 1 104 ? -24.433 -7.537 6.790 1.00 98.19 104 VAL A O 1
ATOM 840 N N . GLN A 1 105 ? -26.039 -6.163 7.540 1.00 97.62 105 GLN A N 1
ATOM 841 C CA . GLN A 1 105 ? -25.181 -4.974 7.569 1.00 97.62 105 GLN A CA 1
ATOM 842 C C . GLN A 1 105 ? -24.043 -5.115 8.589 1.00 97.62 105 GLN A C 1
ATOM 844 O O . GLN A 1 105 ? -22.885 -4.876 8.249 1.00 97.62 105 GLN A O 1
ATOM 849 N N . ILE A 1 106 ? -24.345 -5.564 9.811 1.00 97.88 106 ILE A N 1
ATOM 850 C CA . ILE A 1 106 ? -23.332 -5.814 10.848 1.00 97.88 106 ILE A CA 1
ATOM 851 C C . ILE A 1 106 ? -22.327 -6.867 10.372 1.00 97.88 106 ILE A C 1
ATOM 853 O O . ILE A 1 106 ? -21.121 -6.665 10.506 1.00 97.88 106 ILE A O 1
ATOM 857 N N . ALA A 1 107 ? -22.803 -7.958 9.769 1.00 97.94 107 ALA A N 1
ATOM 858 C CA . ALA A 1 107 ? -21.941 -9.005 9.234 1.00 97.94 107 ALA A CA 1
ATOM 859 C C . ALA A 1 107 ? -21.007 -8.478 8.133 1.00 97.94 107 ALA A C 1
ATOM 861 O O . ALA A 1 107 ? -19.829 -8.834 8.112 1.00 97.94 107 ALA A O 1
ATOM 862 N N . ALA A 1 108 ? -21.490 -7.592 7.255 1.00 97.00 108 ALA A N 1
ATOM 863 C CA . ALA A 1 108 ? -20.663 -6.965 6.227 1.00 97.00 108 ALA A CA 1
ATOM 864 C C . ALA A 1 108 ? -19.535 -6.108 6.831 1.00 97.00 108 ALA A C 1
ATOM 866 O O . ALA A 1 108 ? -18.382 -6.236 6.414 1.00 97.00 108 ALA A O 1
ATOM 867 N N . PHE A 1 109 ? -19.828 -5.285 7.844 1.00 97.44 109 PHE A N 1
ATOM 868 C CA . PHE A 1 109 ? -18.804 -4.490 8.534 1.00 97.44 109 PHE A CA 1
ATOM 869 C C . PHE A 1 109 ? -17.814 -5.361 9.311 1.00 97.44 109 PHE A C 1
ATOM 871 O O . PHE A 1 109 ? -16.604 -5.168 9.191 1.00 97.44 109 PHE A O 1
ATOM 878 N N . ALA A 1 110 ? -18.301 -6.366 10.041 1.00 97.25 110 ALA A N 1
ATOM 879 C CA . ALA A 1 110 ? -17.448 -7.317 10.750 1.00 97.25 110 ALA A CA 1
ATOM 880 C C . ALA A 1 110 ? -16.507 -8.055 9.783 1.00 97.25 110 ALA A C 1
ATOM 882 O O . ALA A 1 110 ? -15.320 -8.213 10.062 1.00 97.25 110 ALA A O 1
ATOM 883 N N . TRP A 1 111 ? -17.007 -8.445 8.608 1.00 96.12 111 TRP A N 1
ATOM 884 C CA . TRP A 1 111 ? -16.201 -9.075 7.566 1.00 96.12 111 TRP A CA 1
ATOM 885 C C . TRP A 1 111 ? -15.099 -8.155 7.029 1.00 96.12 111 TRP A C 1
ATOM 887 O O . TRP A 1 111 ? -13.976 -8.612 6.812 1.00 96.12 111 TRP A O 1
ATOM 897 N N . LEU A 1 112 ? -15.380 -6.860 6.841 1.00 93.75 112 LEU A N 1
ATOM 898 C CA . LEU A 1 112 ? -14.363 -5.887 6.429 1.00 93.75 112 LEU A CA 1
ATOM 899 C C . LEU A 1 112 ? -13.242 -5.766 7.465 1.00 93.75 112 LEU A C 1
ATOM 901 O O . LEU A 1 112 ? -12.073 -5.817 7.081 1.00 93.75 112 LEU A O 1
ATOM 905 N N . ILE A 1 113 ? -13.598 -5.680 8.750 1.00 94.44 113 ILE A N 1
ATOM 906 C CA . ILE A 1 113 ? -12.637 -5.610 9.859 1.00 94.44 113 ILE A CA 1
ATOM 907 C C . ILE A 1 113 ? -11.778 -6.872 9.885 1.00 94.44 113 ILE A C 1
ATOM 909 O O . ILE A 1 113 ? -10.558 -6.783 9.822 1.00 94.44 113 ILE A O 1
ATOM 913 N N . VAL A 1 114 ? -12.393 -8.057 9.878 1.00 95.19 114 VAL A N 1
ATOM 914 C CA . VAL A 1 114 ? -11.655 -9.330 9.904 1.00 95.19 114 VAL A CA 1
ATOM 915 C C . VAL A 1 114 ? -10.703 -9.450 8.715 1.00 95.19 114 VAL A C 1
ATOM 917 O O . VAL A 1 114 ? -9.579 -9.920 8.873 1.00 95.19 114 VAL A O 1
ATOM 920 N N . ARG A 1 115 ? -11.115 -9.021 7.516 1.00 93.06 115 ARG A N 1
ATOM 921 C CA . ARG A 1 115 ? -10.223 -9.039 6.349 1.00 93.06 115 ARG A CA 1
ATOM 922 C C . ARG A 1 115 ? -9.061 -8.067 6.492 1.00 93.06 115 ARG A C 1
ATOM 924 O O . ARG A 1 115 ? -7.972 -8.404 6.045 1.00 93.06 115 ARG A O 1
ATOM 931 N N . TYR A 1 116 ? -9.288 -6.888 7.062 1.00 92.94 116 TYR A N 1
ATOM 932 C CA . TYR A 1 116 ? -8.224 -5.924 7.323 1.00 92.94 116 TYR A CA 1
ATOM 933 C C . TYR A 1 116 ? -7.229 -6.469 8.355 1.00 92.94 116 TYR A C 1
ATOM 935 O O . TYR A 1 116 ? -6.037 -6.546 8.072 1.00 92.94 116 TYR A O 1
ATOM 943 N N . GLU A 1 117 ? -7.728 -6.953 9.494 1.00 94.75 117 GLU A N 1
ATOM 944 C CA . GLU A 1 117 ? -6.915 -7.491 10.591 1.00 94.75 117 GLU A CA 1
ATOM 945 C C . GLU A 1 117 ? -6.090 -8.709 10.177 1.00 94.75 117 GLU A C 1
ATOM 947 O O . GLU A 1 117 ? -4.938 -8.851 10.585 1.00 94.75 117 GLU A O 1
ATOM 952 N N . ARG A 1 118 ? -6.631 -9.582 9.317 1.00 95.50 118 ARG A N 1
ATOM 953 C CA . ARG A 1 118 ? -5.863 -10.709 8.762 1.00 95.50 118 ARG A CA 1
ATOM 954 C C . ARG A 1 118 ? -4.623 -10.230 8.012 1.00 95.50 118 ARG A C 1
ATOM 956 O O . ARG A 1 118 ? -3.534 -10.710 8.303 1.00 95.50 118 ARG A O 1
ATOM 963 N N . VAL A 1 119 ? -4.776 -9.249 7.121 1.00 95.62 119 VAL A N 1
ATOM 964 C CA . VAL A 1 119 ? -3.649 -8.680 6.364 1.00 95.62 119 VAL A CA 1
ATOM 965 C C . VAL A 1 119 ? -2.686 -7.954 7.309 1.00 95.62 119 VAL A C 1
ATOM 967 O O . VAL A 1 119 ? -1.476 -8.160 7.234 1.00 95.62 119 VAL A O 1
ATOM 970 N N . ALA A 1 120 ? -3.211 -7.147 8.234 1.00 92.81 120 ALA A N 1
ATOM 971 C CA . ALA A 1 120 ? -2.421 -6.369 9.186 1.00 92.81 120 ALA A CA 1
ATOM 972 C C . ALA A 1 120 ? -1.625 -7.229 10.189 1.00 92.81 120 ALA A C 1
ATOM 974 O O . ALA A 1 120 ? -0.545 -6.822 10.611 1.00 92.81 120 ALA A O 1
ATOM 975 N N . SER A 1 121 ? -2.105 -8.420 10.553 1.00 93.19 121 SER A N 1
ATOM 976 C CA . SER A 1 121 ? -1.414 -9.313 11.497 1.00 93.19 121 SER A CA 1
ATOM 977 C C . SER A 1 121 ? -0.561 -10.384 10.809 1.00 93.19 121 SER A C 1
ATOM 979 O O . SER A 1 121 ? 0.573 -10.628 11.225 1.00 93.19 121 SER A O 1
ATOM 981 N N . GLY A 1 122 ? -1.077 -11.006 9.745 1.00 93.06 122 GLY A N 1
ATOM 982 C CA . GLY A 1 122 ? -0.488 -12.187 9.103 1.00 93.06 122 GLY A CA 1
ATOM 983 C C . GLY A 1 122 ? 0.112 -11.957 7.716 1.00 93.06 122 GLY A C 1
ATOM 984 O O . GLY A 1 122 ? 0.715 -12.877 7.165 1.00 93.06 122 GLY A O 1
ATOM 985 N N . GLY A 1 123 ? -0.030 -10.762 7.136 1.00 94.69 123 GLY A N 1
ATOM 986 C CA . GLY A 1 123 ? 0.475 -10.479 5.795 1.00 94.69 123 GLY A CA 1
ATOM 987 C C . GLY A 1 123 ? 1.997 -10.382 5.715 1.00 94.69 123 GLY A C 1
ATOM 988 O O . GLY A 1 123 ? 2.675 -10.040 6.691 1.00 94.69 123 GLY A O 1
ATOM 989 N N . THR A 1 124 ? 2.532 -10.651 4.521 1.00 96.38 124 THR A N 1
ATOM 990 C CA . THR A 1 124 ? 3.964 -10.542 4.227 1.00 96.38 124 THR A CA 1
ATOM 991 C C . THR A 1 124 ? 4.400 -9.084 4.299 1.00 96.38 124 THR A C 1
ATOM 993 O O . THR A 1 124 ? 3.822 -8.222 3.635 1.00 96.38 124 THR A O 1
ATOM 996 N N . VAL A 1 125 ? 5.424 -8.812 5.108 1.00 95.88 125 VAL A N 1
ATOM 997 C CA . VAL A 1 125 ? 5.938 -7.459 5.339 1.00 95.88 125 VAL A CA 1
ATOM 998 C C . VAL A 1 125 ? 6.740 -6.986 4.130 1.00 95.88 125 VAL A C 1
ATOM 1000 O O . VAL A 1 125 ? 7.669 -7.663 3.697 1.00 95.88 125 VAL A O 1
ATOM 1003 N N . CYS A 1 126 ? 6.395 -5.808 3.621 1.00 95.81 126 CYS A N 1
ATOM 1004 C CA . CYS A 1 126 ? 7.079 -5.125 2.529 1.00 95.81 126 CYS A CA 1
ATOM 1005 C C . CYS A 1 126 ? 7.459 -3.711 2.982 1.00 95.81 126 CYS A C 1
ATOM 1007 O O . CYS A 1 126 ? 6.621 -2.986 3.516 1.00 95.81 126 CYS A O 1
ATOM 1009 N N . ARG A 1 127 ? 8.708 -3.306 2.766 1.00 94.94 127 ARG A N 1
ATOM 1010 C CA . ARG A 1 127 ? 9.252 -2.018 3.214 1.00 94.94 127 ARG A CA 1
ATOM 1011 C C . ARG A 1 127 ? 9.562 -1.131 2.026 1.00 94.94 127 ARG A C 1
ATOM 1013 O O . ARG A 1 127 ? 10.328 -1.533 1.166 1.00 94.94 127 ARG A O 1
ATOM 1020 N N . PHE A 1 128 ? 9.035 0.082 1.983 1.00 93.88 128 PHE A N 1
ATOM 1021 C CA . PHE A 1 128 ? 9.322 1.014 0.894 1.00 93.88 128 PHE A CA 1
ATOM 1022 C C . PHE A 1 128 ? 9.853 2.328 1.439 1.00 93.88 128 PHE A C 1
ATOM 1024 O O . PHE A 1 128 ? 9.298 2.876 2.388 1.00 93.88 128 PHE A O 1
ATOM 1031 N N . ALA A 1 129 ? 10.904 2.860 0.819 1.00 91.38 129 ALA A N 1
ATOM 1032 C CA . ALA A 1 129 ? 11.355 4.208 1.130 1.00 91.38 129 ALA A CA 1
ATOM 1033 C C . ALA A 1 129 ? 10.238 5.206 0.802 1.00 91.38 129 ALA A C 1
ATOM 1035 O O . ALA A 1 129 ? 9.621 5.147 -0.269 1.00 91.38 129 ALA A O 1
ATOM 1036 N N . CYS A 1 130 ? 9.973 6.123 1.725 1.00 90.25 130 CYS A N 1
ATOM 1037 C CA . CYS A 1 130 ? 8.895 7.080 1.573 1.00 90.25 130 CYS A CA 1
ATOM 1038 C C . CYS A 1 130 ? 9.280 8.475 2.050 1.00 90.25 130 CYS A C 1
ATOM 1040 O O . CYS A 1 130 ? 10.234 8.652 2.800 1.00 90.25 130 CYS A O 1
ATOM 1042 N N . GLU A 1 131 ? 8.488 9.456 1.634 1.00 87.38 131 GLU A N 1
ATOM 1043 C CA . GLU A 1 131 ? 8.432 10.790 2.231 1.00 87.38 131 GLU A CA 1
ATOM 1044 C C . GLU A 1 131 ? 7.128 10.876 3.040 1.00 87.38 131 GLU A C 1
ATOM 1046 O O . GLU A 1 131 ? 6.060 10.625 2.479 1.00 87.38 131 GLU A O 1
ATOM 1051 N N . ALA A 1 132 ? 7.185 11.221 4.327 1.00 83.00 132 ALA A N 1
ATOM 1052 C CA . ALA A 1 132 ? 5.995 11.425 5.160 1.00 83.00 132 ALA A CA 1
ATOM 1053 C C . ALA A 1 132 ? 5.808 12.911 5.504 1.00 83.00 132 ALA A C 1
ATOM 1055 O O . ALA A 1 132 ? 6.774 13.609 5.822 1.00 83.00 132 ALA A O 1
ATOM 1056 N N . TYR A 1 133 ? 4.575 13.413 5.440 1.00 77.88 133 TYR A N 1
ATOM 1057 C CA . TYR A 1 133 ? 4.222 14.772 5.861 1.00 77.88 133 TYR A CA 1
ATOM 1058 C C . TYR A 1 133 ? 2.836 14.808 6.520 1.00 77.88 133 TYR A C 1
ATOM 1060 O O . TYR A 1 133 ? 1.974 14.008 6.169 1.00 77.88 133 TYR A O 1
ATOM 1068 N N . ASP A 1 134 ? 2.615 15.729 7.462 1.00 76.00 134 ASP A N 1
ATOM 1069 C CA . ASP A 1 134 ? 1.319 15.940 8.133 1.00 76.00 134 ASP A CA 1
ATOM 1070 C C . ASP A 1 134 ? 0.522 17.046 7.412 1.00 76.00 134 ASP A C 1
ATOM 1072 O O . ASP A 1 134 ? 0.847 18.232 7.553 1.00 76.00 134 ASP A O 1
ATOM 1076 N N . PRO A 1 135 ? -0.476 16.712 6.575 1.00 66.06 135 PRO A N 1
ATOM 1077 C CA . PRO A 1 135 ? -1.407 17.709 6.070 1.00 66.06 135 PRO A CA 1
ATOM 1078 C C . PRO A 1 135 ? -2.332 18.183 7.199 1.00 66.06 135 PRO A C 1
ATOM 1080 O O . PRO A 1 135 ? -3.141 17.423 7.719 1.00 66.06 135 PRO A O 1
ATOM 1083 N N . SER A 1 136 ? -2.283 19.475 7.520 1.00 66.31 136 SER A N 1
ATOM 1084 C CA . SER A 1 136 ? -3.238 20.082 8.453 1.00 66.31 136 SER A CA 1
ATOM 1085 C C . SER A 1 136 ? -4.675 19.980 7.906 1.00 66.31 136 SER A C 1
ATOM 1087 O O . SER A 1 136 ? -5.012 20.663 6.936 1.00 66.31 136 SER A O 1
ATOM 1089 N N . ASP A 1 137 ? -5.515 19.126 8.505 1.00 73.00 137 ASP A N 1
ATOM 1090 C CA . ASP A 1 137 ? -6.945 18.985 8.191 1.00 73.00 137 ASP A CA 1
ATOM 1091 C C . ASP A 1 137 ? -7.781 18.887 9.488 1.00 73.00 137 ASP A C 1
ATOM 1093 O O . ASP A 1 137 ? -7.690 17.885 10.201 1.00 73.00 137 ASP A O 1
ATOM 1097 N N . PRO A 1 138 ? -8.619 19.893 9.812 1.00 71.31 138 PRO A N 1
ATOM 1098 C CA . PRO A 1 138 ? -9.390 19.917 11.056 1.00 71.31 138 PRO A CA 1
ATOM 1099 C C . PRO A 1 138 ? -10.569 18.928 11.101 1.00 71.31 138 PRO A C 1
ATOM 1101 O O . PRO A 1 138 ? -11.174 18.774 12.158 1.00 71.31 138 PRO A O 1
ATOM 1104 N N . PHE A 1 139 ? -10.932 18.267 9.995 1.00 78.50 139 PHE A N 1
ATOM 1105 C CA . PHE A 1 139 ? -12.128 17.412 9.929 1.00 78.50 139 PHE A CA 1
ATOM 1106 C C . PHE A 1 139 ? -11.836 15.912 9.821 1.00 78.50 139 PHE A C 1
ATOM 1108 O O . PHE A 1 139 ? -12.767 15.110 9.889 1.00 78.50 139 PHE A O 1
ATOM 1115 N N . ARG A 1 140 ? -10.575 15.509 9.627 1.00 73.62 140 ARG A N 1
ATOM 1116 C CA . ARG A 1 140 ? -10.197 14.103 9.369 1.00 73.62 140 ARG A CA 1
ATOM 1117 C C . ARG A 1 140 ? -9.430 13.437 10.508 1.00 73.62 140 ARG A C 1
ATOM 1119 O O . ARG A 1 140 ? -9.042 12.277 10.374 1.00 73.62 140 ARG A O 1
ATOM 1126 N N . GLY A 1 141 ? -9.230 14.156 11.610 1.00 75.44 141 GLY A N 1
ATOM 1127 C CA . GLY A 1 141 ? -8.258 13.776 12.629 1.00 75.44 141 GLY A CA 1
ATOM 1128 C C . GLY A 1 141 ? -6.827 13.863 12.090 1.00 75.44 141 GLY A C 1
ATOM 1129 O O . GLY A 1 141 ? -6.584 14.315 10.969 1.00 75.44 141 GLY A O 1
ATOM 1130 N N . ARG A 1 142 ? -5.861 13.429 12.897 1.00 78.00 142 ARG A N 1
ATOM 1131 C CA . ARG A 1 142 ? -4.436 13.490 12.550 1.00 78.00 142 ARG A CA 1
ATOM 1132 C C . ARG A 1 142 ? -4.006 12.254 11.768 1.00 78.00 142 ARG A C 1
ATOM 1134 O O . ARG A 1 142 ? -4.181 11.121 12.217 1.00 78.00 142 ARG A O 1
ATOM 1141 N N . TYR A 1 143 ? -3.417 12.471 10.598 1.00 83.06 143 TYR A N 1
ATOM 1142 C CA . TYR A 1 143 ? -2.867 11.412 9.760 1.00 83.06 143 TYR A CA 1
ATOM 1143 C C . TYR A 1 143 ? -1.598 11.896 9.065 1.00 83.06 143 TYR A C 1
ATOM 1145 O O . TYR A 1 143 ? -1.443 13.079 8.783 1.00 83.06 143 TYR A O 1
ATOM 1153 N N . LEU A 1 144 ? -0.697 10.972 8.755 1.00 83.69 144 LEU A N 1
ATOM 1154 C CA . LEU A 1 144 ? 0.449 11.247 7.902 1.00 83.69 144 LEU A CA 1
ATOM 1155 C C . LEU A 1 144 ? 0.114 10.863 6.471 1.00 83.69 144 LEU A C 1
ATOM 1157 O O . LEU A 1 144 ? -0.338 9.749 6.193 1.00 83.69 144 LEU A O 1
ATOM 1161 N N . HIS A 1 145 ? 0.366 11.794 5.561 1.00 87.19 145 HIS A N 1
ATOM 1162 C CA . HIS A 1 145 ? 0.372 11.512 4.143 1.00 87.19 145 HIS A CA 1
ATOM 1163 C C . HIS A 1 145 ? 1.759 11.012 3.744 1.00 87.19 145 HIS A C 1
ATOM 1165 O O . HIS A 1 145 ? 2.773 11.683 3.937 1.00 87.19 145 HIS A O 1
ATOM 1171 N N . ILE A 1 146 ? 1.793 9.827 3.155 1.00 89.56 146 ILE A N 1
ATOM 1172 C CA . ILE A 1 146 ? 2.997 9.147 2.708 1.00 89.56 146 ILE A CA 1
ATOM 1173 C C . ILE A 1 146 ? 3.093 9.256 1.195 1.00 89.56 146 ILE A C 1
ATOM 1175 O O . ILE A 1 146 ? 2.111 9.118 0.473 1.00 89.56 146 ILE A O 1
ATOM 1179 N N . ARG A 1 147 ? 4.292 9.487 0.679 1.00 88.94 147 ARG A N 1
ATOM 1180 C CA . ARG A 1 147 ? 4.582 9.376 -0.744 1.00 88.94 147 ARG A CA 1
ATOM 1181 C C . ARG A 1 147 ? 5.674 8.339 -0.951 1.00 88.94 147 ARG A C 1
ATOM 1183 O O . ARG A 1 147 ? 6.841 8.592 -0.670 1.00 88.94 147 ARG A O 1
ATOM 1190 N N . VAL A 1 148 ? 5.282 7.192 -1.492 1.00 90.81 148 VAL A N 1
ATOM 1191 C CA . VAL A 1 148 ? 6.206 6.178 -2.009 1.00 90.81 148 VAL A CA 1
ATOM 1192 C C . VAL A 1 148 ? 6.432 6.443 -3.494 1.00 90.81 148 VAL A C 1
ATOM 1194 O O . VAL A 1 148 ? 5.478 6.665 -4.240 1.00 90.81 148 VAL A O 1
ATOM 1197 N N . ARG A 1 149 ? 7.693 6.456 -3.933 1.00 84.81 149 ARG A N 1
ATOM 1198 C CA . ARG A 1 149 ? 8.065 6.680 -5.338 1.00 84.81 149 ARG A CA 1
ATOM 1199 C C . ARG A 1 149 ? 8.623 5.403 -5.952 1.00 84.81 149 ARG A C 1
ATOM 1201 O O . ARG A 1 149 ? 9.822 5.302 -6.178 1.00 84.81 149 ARG A O 1
ATOM 1208 N N . GLU A 1 150 ? 7.740 4.463 -6.262 1.00 92.00 150 GLU A N 1
ATOM 1209 C CA . GLU A 1 150 ? 8.103 3.249 -6.995 1.00 92.00 150 GLU A CA 1
ATOM 1210 C C . GLU A 1 150 ? 7.817 3.406 -8.490 1.00 92.00 150 GLU A C 1
ATOM 1212 O O . GLU A 1 150 ? 6.796 3.970 -8.910 1.00 92.00 150 GLU A O 1
ATOM 1217 N N . ARG A 1 151 ? 8.753 2.911 -9.300 1.00 91.81 151 ARG A N 1
ATOM 1218 C CA . ARG A 1 151 ? 8.663 2.899 -10.759 1.00 91.81 151 ARG A CA 1
ATOM 1219 C C . ARG A 1 151 ? 8.874 1.484 -11.253 1.00 91.81 151 ARG A C 1
ATOM 1221 O O . ARG A 1 151 ? 9.777 0.800 -10.787 1.00 91.81 151 ARG A O 1
ATOM 1228 N N . VAL A 1 152 ? 8.063 1.095 -12.222 1.00 91.19 152 VAL A N 1
ATOM 1229 C CA . VAL A 1 152 ? 8.186 -0.188 -12.908 1.00 91.19 152 VAL A CA 1
ATOM 1230 C C . VAL A 1 152 ? 8.378 0.107 -14.379 1.00 91.19 152 VAL A C 1
ATOM 1232 O O . VAL A 1 152 ? 7.526 0.765 -14.976 1.00 91.19 152 VAL A O 1
ATOM 1235 N N . ASP A 1 153 ? 9.488 -0.345 -14.948 1.00 89.81 153 ASP A N 1
ATOM 1236 C CA . ASP A 1 153 ? 9.738 -0.182 -16.377 1.00 89.81 153 ASP A CA 1
ATOM 1237 C C . ASP A 1 153 ? 8.643 -0.87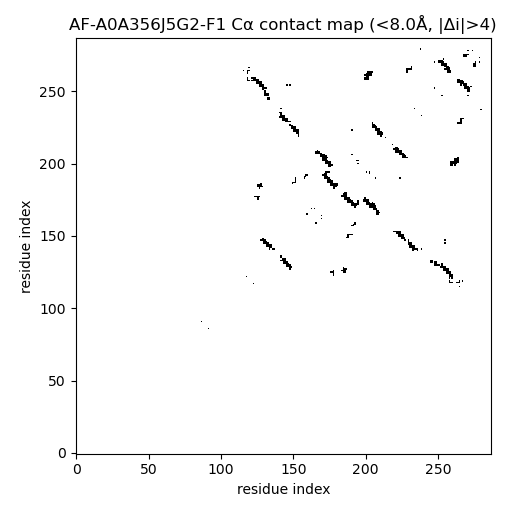7 -17.191 1.00 89.81 153 ASP A C 1
ATOM 1239 O O . ASP A 1 153 ? 8.060 -1.881 -16.771 1.00 89.81 153 ASP A O 1
ATOM 1243 N N . TYR A 1 154 ? 8.316 -0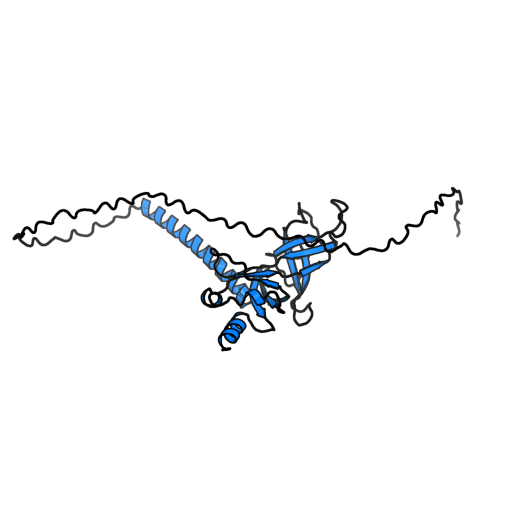.301 -18.344 1.00 86.69 154 TYR A N 1
ATOM 1244 C CA . TYR A 1 154 ? 7.317 -0.889 -19.220 1.00 86.69 154 TYR A CA 1
ATOM 1245 C C . TYR A 1 154 ? 7.801 -2.230 -19.778 1.00 86.69 154 TYR A C 1
ATOM 1247 O O . TYR A 1 154 ? 8.885 -2.331 -20.352 1.00 86.69 154 TYR A O 1
ATOM 1255 N N . ASP A 1 155 ? 6.946 -3.242 -19.662 1.00 83.38 155 ASP A N 1
ATOM 1256 C CA . ASP A 1 155 ? 7.108 -4.534 -20.318 1.00 83.38 155 ASP A CA 1
ATOM 1257 C C . ASP A 1 155 ? 6.075 -4.645 -21.446 1.00 83.38 155 ASP A C 1
ATOM 1259 O O . ASP A 1 155 ? 4.887 -4.417 -21.228 1.00 83.38 155 ASP A O 1
ATOM 1263 N N . ALA A 1 156 ? 6.497 -5.028 -22.651 1.00 76.50 156 ALA A N 1
ATOM 1264 C CA . ALA A 1 156 ? 5.592 -5.245 -23.779 1.00 76.50 156 ALA A CA 1
ATOM 1265 C C . ALA A 1 156 ? 4.577 -6.382 -23.534 1.00 76.50 156 ALA A C 1
ATOM 1267 O O . ALA A 1 156 ? 3.534 -6.427 -24.192 1.00 76.50 156 ALA A O 1
ATOM 1268 N N . ALA A 1 157 ? 4.845 -7.285 -22.584 1.00 73.50 157 ALA A N 1
ATOM 1269 C CA . ALA A 1 157 ? 3.873 -8.270 -22.115 1.00 73.50 157 ALA A CA 1
ATOM 1270 C C . ALA A 1 157 ? 2.689 -7.623 -21.369 1.00 73.50 157 ALA A C 1
ATOM 1272 O O . ALA A 1 157 ? 1.596 -8.200 -21.304 1.00 73.50 157 ALA A O 1
ATOM 1273 N N . PHE A 1 158 ? 2.866 -6.407 -20.844 1.00 76.00 158 PHE A N 1
ATOM 1274 C CA . PHE A 1 158 ? 1.811 -5.665 -20.181 1.00 76.00 158 PHE A CA 1
ATOM 1275 C C . PHE A 1 158 ? 0.819 -5.091 -21.193 1.00 76.00 158 PHE A C 1
ATOM 1277 O O . PHE A 1 158 ? 1.057 -4.102 -21.889 1.00 76.00 158 PHE A O 1
ATOM 1284 N N . ARG A 1 159 ? -0.364 -5.700 -21.243 1.00 71.50 159 ARG A N 1
ATOM 1285 C CA . ARG A 1 159 ? -1.458 -5.212 -22.075 1.00 71.50 159 ARG A CA 1
ATOM 1286 C C . ARG A 1 159 ? -2.245 -4.147 -21.319 1.00 71.50 159 ARG A C 1
ATOM 1288 O O . ARG A 1 159 ? -3.064 -4.468 -20.467 1.00 71.50 159 ARG A O 1
ATOM 1295 N N . LEU A 1 160 ? -2.098 -2.890 -21.738 1.00 76.00 160 LEU A N 1
ATOM 1296 C CA . LEU A 1 160 ? -2.986 -1.775 -21.366 1.00 76.00 160 LEU A CA 1
ATOM 1297 C C . LEU A 1 160 ? -4.403 -1.883 -21.972 1.00 76.00 160 LEU A C 1
ATOM 1299 O O . LEU A 1 160 ? -5.185 -0.933 -21.899 1.00 76.00 160 LEU A O 1
ATOM 1303 N N . GLY A 1 161 ? -4.737 -3.014 -22.605 1.00 72.38 161 GLY A N 1
ATOM 1304 C CA . GLY A 1 161 ? -6.020 -3.237 -23.264 1.00 72.38 161 GLY A CA 1
ATOM 1305 C C . GLY A 1 161 ? -7.187 -2.910 -22.333 1.00 72.38 161 GLY A C 1
ATOM 1306 O O . GLY A 1 161 ? -7.292 -3.457 -21.243 1.00 72.38 161 GLY A O 1
ATOM 1307 N N . GLY A 1 162 ? -8.051 -1.985 -22.758 1.00 75.50 162 GLY A N 1
ATOM 1308 C CA . GLY A 1 162 ? -9.207 -1.531 -21.976 1.00 75.50 162 GLY A CA 1
ATOM 1309 C C . GLY A 1 162 ? -8.979 -0.269 -21.132 1.00 75.50 162 GLY A C 1
ATOM 1310 O O . GLY A 1 162 ? -9.956 0.354 -20.713 1.00 75.50 162 GLY A O 1
ATOM 1311 N N . VAL A 1 163 ? -7.738 0.194 -20.945 1.00 83.00 163 VAL A N 1
ATOM 1312 C CA . VAL A 1 163 ? -7.455 1.446 -20.223 1.00 83.00 163 VAL A CA 1
ATOM 1313 C C . VAL A 1 163 ? -7.591 2.642 -21.169 1.00 83.00 163 VAL A C 1
ATOM 1315 O O . VAL A 1 163 ? -6.727 2.904 -21.999 1.00 83.00 163 VAL A O 1
ATOM 1318 N N . ARG A 1 164 ? -8.678 3.415 -21.039 1.00 80.69 164 ARG A N 1
ATOM 1319 C CA . ARG A 1 164 ? -8.939 4.586 -21.908 1.00 80.69 164 ARG A CA 1
ATOM 1320 C C . ARG A 1 164 ? -7.942 5.733 -21.720 1.00 80.69 164 ARG A C 1
ATOM 1322 O O . ARG A 1 164 ? -7.647 6.449 -22.672 1.00 80.69 164 ARG A O 1
ATOM 1329 N N . HIS A 1 165 ? -7.459 5.926 -20.493 1.00 83.94 165 HIS A N 1
ATOM 1330 C CA . HIS A 1 165 ? -6.588 7.042 -20.119 1.00 83.94 165 HIS A CA 1
ATOM 1331 C C . HIS A 1 165 ? -5.434 6.545 -19.239 1.00 83.94 165 HIS A C 1
ATOM 1333 O O . HIS A 1 165 ? -5.444 6.802 -18.036 1.00 83.94 165 HIS A O 1
ATOM 1339 N N . PRO A 1 166 ? -4.441 5.837 -19.807 1.00 83.12 166 PRO A N 1
ATOM 1340 C CA . PRO A 1 166 ? -3.366 5.217 -19.028 1.00 83.12 166 PRO A CA 1
ATOM 1341 C C . PRO A 1 166 ? -2.471 6.242 -18.320 1.00 83.12 166 PRO A C 1
ATOM 1343 O O . PRO A 1 166 ? -1.834 5.925 -17.328 1.00 83.12 166 PRO A O 1
ATOM 1346 N N . TYR A 1 167 ? -2.463 7.498 -18.771 1.00 86.44 167 TYR A N 1
ATOM 1347 C CA . TYR A 1 167 ? -1.780 8.613 -18.106 1.00 86.44 167 TYR A CA 1
ATOM 1348 C C . TYR A 1 167 ? -2.492 9.113 -16.832 1.00 86.44 167 TYR A C 1
ATOM 1350 O O . TYR A 1 167 ? -1.908 9.867 -16.050 1.00 86.44 167 TYR A O 1
ATOM 1358 N N . ARG A 1 168 ? -3.760 8.734 -16.620 1.00 90.62 168 ARG A N 1
ATOM 1359 C CA . ARG A 1 168 ? -4.476 8.941 -15.353 1.00 90.62 168 ARG A CA 1
ATOM 1360 C C . ARG A 1 168 ? -4.262 7.732 -14.451 1.00 90.62 168 ARG A C 1
ATOM 1362 O O . ARG A 1 168 ? -3.857 6.676 -14.913 1.00 90.62 168 ARG A O 1
ATOM 1369 N N . LEU A 1 169 ? -4.557 7.894 -13.164 1.00 91.81 169 LEU A N 1
ATOM 1370 C CA . LEU A 1 169 ? -4.549 6.771 -12.233 1.00 91.81 169 LEU A CA 1
ATOM 1371 C C . LEU A 1 169 ? -5.623 5.756 -12.634 1.00 91.81 169 LEU A C 1
ATOM 1373 O O . LEU A 1 169 ? -6.799 6.111 -12.740 1.00 91.81 169 LEU A O 1
ATOM 1377 N N . PHE A 1 170 ? -5.214 4.509 -12.824 1.00 92.06 170 PHE A N 1
ATOM 1378 C CA . PHE A 1 170 ? -6.086 3.369 -13.075 1.00 92.06 170 PHE A CA 1
ATOM 1379 C C . PHE A 1 170 ? -5.804 2.255 -12.052 1.00 92.06 170 PHE A C 1
ATOM 1381 O O . PHE A 1 170 ? -4.691 2.196 -11.524 1.00 92.06 170 PHE A O 1
ATOM 1388 N N . PRO A 1 171 ? -6.794 1.401 -11.725 1.00 93.19 171 PRO A N 1
ATOM 1389 C CA . PRO A 1 171 ? -6.572 0.231 -10.876 1.00 93.19 171 PRO A CA 1
ATOM 1390 C C . PRO A 1 171 ? -5.534 -0.703 -11.496 1.00 93.19 171 PRO A C 1
ATOM 1392 O O . PRO A 1 171 ? -5.609 -0.983 -12.692 1.00 93.19 171 PRO A O 1
ATOM 1395 N N . ALA A 1 172 ? -4.588 -1.178 -10.695 1.00 93.12 172 ALA A N 1
ATOM 1396 C CA . ALA A 1 172 ? -3.512 -2.038 -11.163 1.00 93.12 172 ALA A CA 1
ATOM 1397 C C . ALA A 1 172 ? -3.220 -3.162 -10.164 1.00 93.12 172 ALA A C 1
ATOM 1399 O O . ALA A 1 172 ? -3.447 -3.030 -8.963 1.00 93.12 172 ALA A O 1
ATOM 1400 N N . ALA A 1 173 ? -2.670 -4.254 -10.681 1.00 94.00 173 ALA A N 1
ATOM 1401 C CA . ALA A 1 173 ? -2.027 -5.308 -9.923 1.00 94.00 173 ALA A CA 1
ATOM 1402 C C . ALA A 1 173 ? -0.509 -5.130 -10.008 1.00 94.00 173 ALA A C 1
ATOM 1404 O O . ALA A 1 173 ? 0.043 -5.003 -11.098 1.00 94.00 173 ALA A O 1
ATOM 1405 N N . ILE A 1 174 ? 0.182 -5.141 -8.876 1.00 94.75 174 ILE A N 1
ATOM 1406 C CA . ILE A 1 174 ? 1.640 -5.039 -8.817 1.00 94.75 174 ILE A CA 1
ATOM 1407 C C . ILE A 1 174 ? 2.234 -6.277 -8.165 1.00 94.75 174 ILE A C 1
ATOM 1409 O O . ILE A 1 174 ? 1.682 -6.797 -7.193 1.00 94.75 174 ILE A O 1
ATOM 1413 N N . ARG A 1 175 ? 3.375 -6.734 -8.681 1.00 95.44 175 ARG A N 1
ATOM 1414 C CA . ARG A 1 175 ? 4.160 -7.795 -8.051 1.00 95.44 175 ARG A CA 1
ATOM 1415 C C . ARG A 1 175 ? 5.254 -7.175 -7.207 1.00 95.44 175 ARG A C 1
ATOM 1417 O O . ARG A 1 175 ? 6.058 -6.390 -7.713 1.00 95.44 175 ARG A O 1
ATOM 1424 N N . ILE A 1 176 ? 5.304 -7.559 -5.944 1.00 96.00 176 ILE A N 1
ATOM 1425 C CA . ILE A 1 176 ? 6.267 -7.045 -4.978 1.00 96.00 176 ILE A CA 1
ATOM 1426 C C . ILE A 1 176 ? 7.300 -8.130 -4.706 1.00 96.00 176 ILE A C 1
ATOM 1428 O O . ILE A 1 176 ? 6.955 -9.288 -4.481 1.00 96.00 176 ILE A O 1
ATOM 1432 N N . ASP A 1 177 ? 8.567 -7.740 -4.728 1.00 95.00 177 ASP A N 1
ATOM 1433 C CA . ASP A 1 177 ? 9.655 -8.530 -4.173 1.00 95.00 177 ASP A CA 1
ATOM 1434 C C . ASP A 1 177 ? 10.029 -7.946 -2.800 1.00 95.00 177 ASP A C 1
ATOM 1436 O O . ASP A 1 177 ? 10.614 -6.855 -2.748 1.00 95.00 177 ASP A O 1
ATOM 1440 N N . PRO A 1 178 ? 9.680 -8.623 -1.686 1.00 90.56 178 PRO A N 1
ATOM 1441 C CA . PRO A 1 178 ? 9.946 -8.132 -0.339 1.00 90.56 178 PRO A CA 1
ATOM 1442 C C . PRO A 1 178 ? 11.429 -7.874 -0.051 1.00 90.56 178 PRO A C 1
ATOM 1444 O O . PRO A 1 178 ? 11.730 -7.009 0.770 1.00 90.56 178 PRO A O 1
ATOM 1447 N N . ALA A 1 179 ? 12.334 -8.582 -0.736 1.00 84.75 179 ALA A N 1
ATOM 1448 C CA . ALA A 1 179 ? 13.783 -8.511 -0.546 1.00 84.75 179 ALA A CA 1
ATOM 1449 C C . ALA A 1 179 ? 14.533 -8.024 -1.803 1.00 84.75 179 ALA A C 1
ATOM 1451 O O . ALA A 1 179 ? 15.752 -8.158 -1.889 1.00 84.75 179 ALA A O 1
ATOM 1452 N N . GLY A 1 180 ? 13.816 -7.463 -2.781 1.00 78.00 180 GLY A N 1
ATOM 1453 C CA . GLY A 1 180 ? 14.380 -7.087 -4.082 1.00 78.00 180 GLY A CA 1
ATOM 1454 C C . GLY A 1 180 ? 15.127 -5.750 -4.114 1.00 78.00 180 GLY A C 1
ATOM 1455 O O . GLY A 1 180 ? 15.716 -5.393 -5.137 1.00 78.00 180 GLY A O 1
ATOM 1456 N N . GLY A 1 181 ? 15.075 -4.967 -3.035 1.00 79.12 181 GLY A N 1
ATOM 1457 C CA . GLY A 1 181 ? 15.757 -3.682 -2.898 1.00 79.12 181 GLY A CA 1
ATOM 1458 C C . GLY A 1 181 ? 17.008 -3.743 -2.015 1.00 79.12 181 GLY A C 1
ATOM 1459 O O . GLY A 1 181 ? 17.292 -4.716 -1.322 1.00 79.12 181 GLY A O 1
ATOM 1460 N N . SER A 1 182 ? 17.784 -2.660 -2.032 1.00 79.38 182 SER A N 1
ATOM 1461 C CA . SER A 1 182 ? 18.927 -2.473 -1.130 1.00 79.38 182 SER A CA 1
ATOM 1462 C C . SER A 1 182 ? 18.463 -2.199 0.304 1.00 79.38 182 SER A C 1
ATOM 1464 O O . SER A 1 182 ? 17.422 -1.575 0.500 1.00 79.38 182 SER A O 1
ATOM 1466 N N . ASN A 1 183 ? 19.269 -2.574 1.300 1.00 80.44 183 ASN A N 1
ATOM 1467 C CA . ASN A 1 183 ? 19.036 -2.270 2.722 1.00 80.44 183 ASN A CA 1
ATOM 1468 C C . ASN A 1 183 ? 17.711 -2.826 3.284 1.00 80.44 183 ASN A C 1
ATOM 1470 O O . ASN A 1 183 ? 17.098 -2.208 4.149 1.00 80.44 183 ASN A O 1
ATOM 1474 N N . GLY A 1 184 ? 17.251 -3.980 2.787 1.00 84.94 184 GLY A N 1
ATOM 1475 C CA . GLY A 1 184 ? 16.011 -4.612 3.257 1.00 84.94 184 GLY A CA 1
ATOM 1476 C C . GLY A 1 184 ? 14.729 -3.924 2.778 1.00 84.94 184 GLY A C 1
ATOM 1477 O O . GLY A 1 184 ? 13.650 -4.215 3.296 1.00 84.94 184 GLY A O 1
ATOM 1478 N N . LEU A 1 185 ? 14.840 -3.017 1.801 1.00 91.25 185 LEU A N 1
ATOM 1479 C CA . LEU A 1 185 ? 13.694 -2.445 1.111 1.00 91.25 185 LEU A CA 1
ATOM 1480 C C . LEU A 1 185 ? 13.149 -3.428 0.075 1.00 91.25 185 LEU A C 1
ATOM 1482 O O . LEU A 1 185 ? 13.879 -4.175 -0.572 1.00 91.25 185 LEU A O 1
ATOM 1486 N N . SER A 1 186 ? 11.844 -3.387 -0.098 1.00 94.19 186 SER A N 1
ATOM 1487 C CA . SER A 1 186 ? 11.097 -4.088 -1.124 1.00 94.19 186 SER A CA 1
ATOM 1488 C C . SER A 1 186 ? 11.092 -3.286 -2.422 1.00 94.19 186 SER A C 1
ATOM 1490 O O . SER A 1 186 ? 11.299 -2.072 -2.427 1.00 94.19 186 SER A O 1
ATOM 1492 N N . ARG A 1 187 ? 10.845 -3.971 -3.538 1.00 93.69 187 ARG A N 1
ATOM 1493 C CA . ARG A 1 187 ? 10.767 -3.351 -4.864 1.00 93.69 187 ARG A CA 1
ATOM 1494 C C . ARG A 1 187 ? 9.560 -3.863 -5.626 1.00 93.69 187 ARG A C 1
ATOM 1496 O O . ARG A 1 187 ? 9.220 -5.046 -5.545 1.00 93.69 187 ARG A O 1
ATOM 1503 N N . VAL A 1 188 ? 8.934 -2.986 -6.404 1.00 94.31 188 VAL A N 1
ATOM 1504 C CA . VAL A 1 188 ? 7.913 -3.420 -7.358 1.00 94.31 188 VAL A CA 1
ATOM 1505 C C . VAL A 1 188 ? 8.594 -3.958 -8.616 1.00 94.31 188 VAL A C 1
ATOM 1507 O O . VAL A 1 188 ? 9.361 -3.257 -9.267 1.00 94.31 188 VAL A O 1
ATOM 1510 N N . THR A 1 189 ? 8.331 -5.219 -8.955 1.00 92.75 189 THR A N 1
ATOM 1511 C CA . THR A 1 189 ? 9.001 -5.921 -10.067 1.00 92.75 189 THR A CA 1
ATOM 1512 C C . THR A 1 189 ? 8.141 -6.057 -11.313 1.00 92.75 189 THR A C 1
ATOM 1514 O O . THR A 1 189 ? 8.673 -6.305 -12.389 1.00 92.75 189 THR A O 1
ATOM 1517 N N . ALA A 1 190 ? 6.821 -5.935 -11.182 1.00 91.81 190 ALA A N 1
ATOM 1518 C CA . ALA A 1 190 ? 5.897 -5.981 -12.307 1.00 91.81 190 ALA A CA 1
ATOM 1519 C C . ALA A 1 190 ? 4.641 -5.159 -12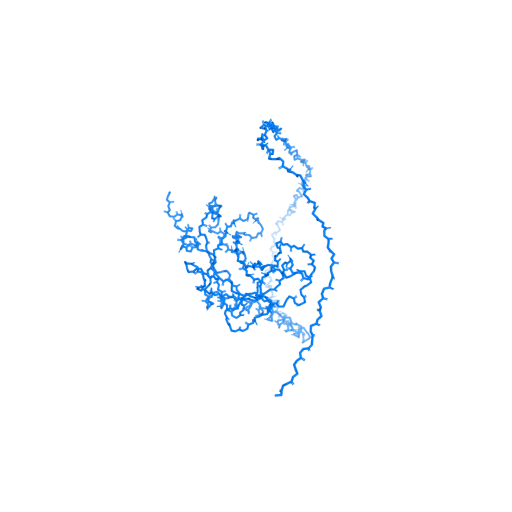.005 1.00 91.81 190 ALA A C 1
ATOM 1521 O O . ALA A 1 190 ? 4.258 -4.998 -10.845 1.00 91.81 190 ALA A O 1
ATOM 1522 N N . CYS A 1 191 ? 3.995 -4.670 -13.061 1.00 90.88 191 CYS A N 1
ATOM 1523 C CA . CYS A 1 191 ? 2.737 -3.935 -13.013 1.00 90.88 191 CYS A CA 1
ATOM 1524 C C . CYS A 1 191 ? 1.804 -4.480 -14.104 1.00 90.88 191 CYS A C 1
ATOM 1526 O O . CYS A 1 191 ? 2.243 -4.782 -15.212 1.00 90.88 191 CYS A O 1
ATOM 1528 N N . GLY A 1 192 ? 0.533 -4.645 -13.759 1.00 89.31 192 GLY A N 1
ATOM 1529 C CA . GLY A 1 192 ? -0.479 -5.395 -14.491 1.00 89.31 192 GLY A CA 1
ATOM 1530 C C . GLY A 1 192 ? -1.876 -4.812 -14.275 1.00 89.31 192 GLY A C 1
ATOM 1531 O O . GLY A 1 192 ? -2.089 -4.024 -13.362 1.00 89.31 192 GLY A O 1
ATOM 1532 N N . LEU A 1 193 ? -2.856 -5.212 -15.090 1.00 89.44 193 LEU A N 1
ATOM 1533 C CA . LEU A 1 193 ? -4.277 -5.038 -14.759 1.00 89.44 193 LEU A CA 1
ATOM 1534 C C . LEU A 1 193 ? -4.730 -6.178 -13.849 1.00 89.44 193 LEU A C 1
ATOM 1536 O O . LEU A 1 193 ? -5.557 -5.988 -12.966 1.00 89.44 193 LEU A O 1
ATOM 1540 N N . GLU A 1 194 ? -4.125 -7.346 -14.048 1.00 90.50 194 GLU A N 1
ATOM 1541 C CA . GLU A 1 194 ? -4.352 -8.563 -13.290 1.00 90.50 194 GLU A CA 1
ATOM 1542 C C . GLU A 1 194 ? -3.002 -9.214 -12.949 1.00 90.50 194 GLU A C 1
ATOM 1544 O O . GLU A 1 194 ? -2.016 -8.984 -13.663 1.00 90.50 194 GLU A O 1
ATOM 1549 N N . PRO A 1 195 ? -2.936 -10.021 -11.877 1.00 91.25 195 PRO A N 1
ATOM 1550 C CA . PRO A 1 195 ? -1.755 -10.807 -11.539 1.00 91.25 195 PRO A CA 1
ATOM 1551 C C . PRO A 1 195 ? -1.338 -11.755 -12.669 1.00 91.25 195 PRO A C 1
ATOM 1553 O O . PRO A 1 195 ? -2.138 -12.559 -13.143 1.00 91.25 195 PRO A O 1
ATOM 1556 N N . GLN A 1 196 ? -0.068 -11.703 -13.074 1.00 87.56 196 GLN A N 1
ATOM 1557 C CA . GLN A 1 196 ? 0.488 -12.565 -14.121 1.00 87.56 196 GLN A CA 1
ATOM 1558 C C . GLN A 1 196 ? 1.532 -13.526 -13.541 1.00 87.56 196 GLN A C 1
ATOM 1560 O O . GLN A 1 196 ? 2.700 -13.182 -13.367 1.00 87.56 196 GLN A O 1
ATOM 1565 N N . GLY A 1 197 ? 1.107 -14.756 -13.252 1.00 87.38 197 GLY A N 1
ATOM 1566 C CA . GLY A 1 197 ? 1.975 -15.800 -12.708 1.00 87.38 197 GLY A CA 1
ATOM 1567 C C . GLY A 1 197 ? 2.167 -15.734 -11.185 1.00 87.38 197 GLY A C 1
ATOM 1568 O O . GLY A 1 197 ? 1.579 -14.888 -10.504 1.00 87.38 197 GLY A O 1
ATOM 1569 N N . PRO A 1 198 ? 2.964 -16.658 -10.623 1.00 90.25 198 PRO A N 1
ATOM 1570 C CA . PRO A 1 198 ? 3.158 -16.762 -9.182 1.00 90.25 198 PRO A CA 1
ATOM 1571 C C . PRO A 1 198 ? 3.945 -15.566 -8.626 1.00 90.25 198 PRO A C 1
ATOM 1573 O O . PRO A 1 198 ? 4.819 -15.003 -9.289 1.00 90.25 198 PRO A O 1
ATOM 1576 N N . GLY A 1 199 ? 3.641 -15.186 -7.386 1.00 92.69 199 GLY A N 1
ATOM 1577 C CA . GLY A 1 199 ? 4.330 -14.114 -6.672 1.00 92.69 199 GLY A CA 1
ATOM 1578 C C . GLY A 1 199 ? 3.456 -13.454 -5.610 1.00 92.69 199 GLY A C 1
ATOM 1579 O O . GLY A 1 199 ? 2.271 -13.762 -5.484 1.00 92.69 199 GLY A O 1
ATOM 1580 N N . LEU A 1 200 ? 4.049 -12.527 -4.858 1.00 95.81 200 LEU A N 1
ATOM 1581 C CA . LEU A 1 200 ? 3.315 -11.670 -3.935 1.00 95.81 200 LEU A CA 1
ATOM 1582 C C . LEU A 1 200 ? 2.707 -10.505 -4.719 1.00 95.81 200 LEU A C 1
ATOM 1584 O O . LEU A 1 200 ? 3.418 -9.601 -5.162 1.00 95.81 200 LEU A O 1
ATOM 1588 N N . TRP A 1 201 ? 1.393 -10.549 -4.911 1.00 96.50 201 TRP A N 1
ATOM 1589 C CA . TRP A 1 201 ? 0.659 -9.536 -5.659 1.00 96.50 201 TRP A CA 1
ATOM 1590 C C . TRP A 1 201 ? -0.168 -8.648 -4.732 1.00 96.50 201 TRP A C 1
ATOM 1592 O O . TRP A 1 201 ? -0.809 -9.145 -3.807 1.00 96.50 201 TRP A O 1
ATOM 1602 N N . ALA A 1 202 ? -0.197 -7.350 -5.030 1.00 96.25 202 ALA A N 1
ATOM 1603 C CA . ALA A 1 202 ? -1.162 -6.392 -4.496 1.00 96.25 202 ALA A CA 1
ATOM 1604 C C . ALA A 1 202 ? -2.048 -5.892 -5.644 1.00 96.25 202 ALA A C 1
ATOM 1606 O O . ALA A 1 202 ? -1.543 -5.544 -6.705 1.00 96.25 202 ALA A O 1
ATOM 1607 N N . THR A 1 203 ? -3.364 -5.893 -5.452 1.00 95.06 203 THR A N 1
ATOM 1608 C CA . THR A 1 203 ? -4.386 -5.644 -6.494 1.00 95.06 203 THR A CA 1
ATOM 1609 C C . THR A 1 203 ? -5.272 -4.439 -6.187 1.00 95.06 203 THR A C 1
ATOM 1611 O O . THR A 1 203 ? -6.016 -3.968 -7.041 1.00 95.06 203 THR A O 1
ATOM 1614 N N . ASP A 1 204 ? -5.183 -3.919 -4.969 1.00 91.75 204 ASP A N 1
ATOM 1615 C CA . ASP A 1 204 ? -5.884 -2.741 -4.467 1.00 91.75 204 ASP A CA 1
ATOM 1616 C C . ASP A 1 204 ? -5.037 -1.464 -4.586 1.00 91.75 204 ASP A C 1
ATOM 1618 O O . ASP A 1 204 ? -5.178 -0.526 -3.801 1.00 91.75 204 ASP A O 1
ATOM 1622 N N . VAL A 1 205 ? -4.173 -1.408 -5.601 1.00 94.44 205 VAL A N 1
ATOM 1623 C CA . VAL A 1 205 ? -3.292 -0.270 -5.871 1.00 94.44 205 VAL A CA 1
ATOM 1624 C C . VAL A 1 205 ? -3.691 0.451 -7.153 1.00 94.44 205 VAL A C 1
ATOM 1626 O O . VAL A 1 205 ? -4.515 -0.013 -7.948 1.00 94.44 205 VAL A O 1
ATOM 1629 N N . LYS A 1 206 ? -3.104 1.628 -7.363 1.00 94.12 206 LYS A N 1
ATOM 1630 C CA . LYS A 1 206 ? -3.286 2.399 -8.592 1.00 94.12 206 LYS A CA 1
ATOM 1631 C C . LYS A 1 206 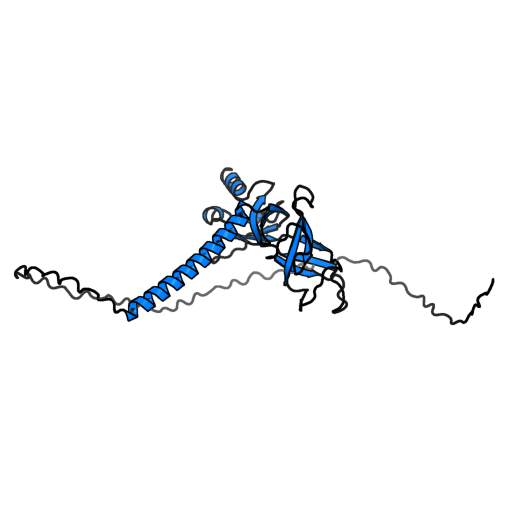? -1.951 2.578 -9.290 1.00 94.12 206 LYS A C 1
ATOM 1633 O O . LYS A 1 206 ? -0.916 2.682 -8.643 1.00 94.12 206 LYS A O 1
ATOM 1638 N N . ALA A 1 207 ? -1.976 2.672 -10.609 1.00 93.62 207 ALA A N 1
ATOM 1639 C CA . ALA A 1 207 ? -0.809 3.022 -11.402 1.00 93.62 207 ALA A CA 1
ATOM 1640 C C . ALA A 1 207 ? -1.163 4.108 -12.415 1.00 93.62 207 ALA A C 1
ATOM 1642 O O . ALA A 1 207 ? -2.328 4.309 -12.760 1.00 93.62 207 ALA A O 1
ATOM 1643 N N . ARG A 1 208 ? -0.146 4.824 -12.890 1.00 92.69 208 ARG A N 1
ATOM 1644 C CA . ARG A 1 208 ? -0.249 5.705 -14.055 1.00 92.69 208 ARG A CA 1
ATOM 1645 C C . ARG A 1 208 ? 0.943 5.497 -14.972 1.00 92.69 208 ARG A C 1
ATOM 1647 O O . ARG A 1 208 ? 2.083 5.411 -14.521 1.00 92.69 208 ARG A O 1
ATOM 1654 N N . ALA A 1 209 ? 0.674 5.450 -16.263 1.00 91.31 209 ALA A N 1
ATOM 1655 C CA . ALA A 1 209 ? 1.676 5.383 -17.308 1.00 91.31 209 ALA A CA 1
ATOM 1656 C C . ALA A 1 209 ? 2.386 6.734 -17.445 1.00 91.31 209 ALA A C 1
ATOM 1658 O O . ALA A 1 209 ? 1.749 7.795 -17.411 1.00 91.31 209 ALA A O 1
ATOM 1659 N N . ARG A 1 210 ? 3.707 6.704 -17.611 1.00 91.88 210 ARG A N 1
ATOM 1660 C CA . ARG A 1 210 ? 4.534 7.886 -17.845 1.00 91.88 210 ARG A CA 1
ATOM 1661 C C . ARG A 1 210 ? 5.245 7.777 -19.185 1.00 91.88 210 ARG A C 1
ATOM 1663 O O . ARG A 1 210 ? 5.768 6.728 -19.539 1.00 91.88 210 ARG A O 1
ATOM 1670 N N . TYR A 1 211 ? 5.266 8.905 -19.884 1.00 88.94 211 TYR A N 1
ATOM 1671 C CA . TYR A 1 211 ? 5.861 9.068 -21.202 1.00 88.94 211 TYR A CA 1
ATOM 1672 C C . TYR A 1 211 ? 6.882 10.201 -21.119 1.00 88.94 211 TYR A C 1
ATOM 1674 O O . TYR A 1 211 ? 6.566 11.288 -20.630 1.00 88.94 211 TYR A O 1
ATOM 1682 N N . ARG A 1 212 ? 8.107 9.949 -21.564 1.00 82.50 212 ARG A N 1
ATOM 1683 C CA . ARG A 1 212 ? 9.205 10.908 -21.669 1.00 82.50 212 ARG A CA 1
ATOM 1684 C C . ARG A 1 212 ? 9.067 11.700 -22.961 1.00 82.50 212 ARG A C 1
ATOM 1686 O O . ARG A 1 212 ? 9.192 12.917 -22.931 1.00 82.50 212 ARG A O 1
ATOM 1693 N N . ASN A 1 213 ? 8.741 11.009 -24.054 1.00 77.94 213 ASN A N 1
ATOM 1694 C CA . ASN A 1 213 ? 8.481 11.588 -25.367 1.00 77.94 213 ASN A CA 1
ATOM 1695 C C . ASN A 1 213 ? 7.129 11.073 -25.865 1.00 77.94 213 ASN A C 1
ATOM 1697 O O . ASN A 1 213 ? 7.036 9.952 -26.349 1.00 77.94 213 ASN A O 1
ATOM 1701 N N . TYR A 1 214 ? 6.076 11.873 -25.706 1.00 74.50 214 TYR A N 1
ATOM 1702 C CA . TYR A 1 214 ? 4.748 11.517 -26.200 1.00 74.50 214 TYR A CA 1
ATOM 1703 C C . TYR A 1 214 ? 4.596 12.002 -27.646 1.00 74.50 214 TYR A C 1
ATOM 1705 O O . TYR A 1 214 ? 4.466 13.206 -27.873 1.00 74.50 214 TYR A O 1
ATOM 1713 N N . SER A 1 215 ? 4.640 11.088 -28.616 1.00 68.19 215 SER A N 1
ATOM 1714 C CA . SER A 1 215 ? 4.420 11.369 -30.040 1.00 68.19 215 SER A CA 1
ATOM 1715 C C . SER A 1 215 ? 3.041 10.917 -30.534 1.00 68.19 215 SER A C 1
ATOM 1717 O O . SER A 1 215 ? 2.640 11.312 -31.632 1.00 68.19 215 SER A O 1
ATOM 1719 N N . GLY A 1 216 ? 2.285 10.137 -29.757 1.00 67.94 216 GLY A N 1
ATOM 1720 C CA . GLY A 1 216 ? 0.935 9.738 -30.138 1.00 67.94 216 GLY A CA 1
ATOM 1721 C C . GLY A 1 216 ? 0.305 8.664 -29.256 1.00 67.94 216 GLY A C 1
ATOM 1722 O O . GLY A 1 216 ? 0.817 8.285 -28.207 1.00 67.94 216 GLY A O 1
ATOM 1723 N N . LYS A 1 217 ? -0.865 8.187 -29.694 1.00 64.12 217 LYS A N 1
ATOM 1724 C CA . LYS A 1 217 ? -1.717 7.240 -28.957 1.00 64.12 217 LYS A CA 1
ATOM 1725 C C . LYS A 1 217 ? -1.138 5.820 -28.876 1.00 64.12 217 LYS A C 1
ATOM 1727 O O . LYS A 1 217 ? -1.532 5.080 -27.979 1.00 64.12 217 LYS A O 1
ATOM 1732 N N . ASP A 1 218 ? -0.211 5.488 -29.773 1.00 71.94 218 ASP A N 1
ATOM 1733 C CA . ASP A 1 218 ? 0.357 4.143 -29.926 1.00 71.94 218 ASP A CA 1
ATOM 1734 C C . ASP A 1 218 ? 1.780 4.015 -29.363 1.00 71.94 218 ASP A C 1
ATOM 1736 O O . ASP A 1 218 ? 2.363 2.932 -29.414 1.00 71.94 218 ASP A O 1
ATOM 1740 N N . ASP A 1 219 ? 2.341 5.092 -28.802 1.00 78.62 219 ASP A N 1
ATOM 1741 C CA . ASP A 1 219 ? 3.637 4.995 -28.137 1.00 78.62 219 ASP A CA 1
ATOM 1742 C C . ASP A 1 219 ? 3.492 4.168 -26.851 1.00 78.62 219 ASP A C 1
ATOM 1744 O O . ASP A 1 219 ? 2.578 4.422 -26.053 1.00 78.62 219 ASP A O 1
ATOM 1748 N N . PRO A 1 220 ? 4.376 3.187 -26.607 1.00 83.69 220 PRO A N 1
ATOM 1749 C CA . PRO A 1 220 ? 4.434 2.526 -25.316 1.00 83.69 220 PRO A CA 1
ATOM 1750 C C . PRO A 1 220 ? 4.897 3.529 -24.247 1.00 83.69 220 PRO A C 1
ATOM 1752 O O . PRO A 1 220 ? 5.713 4.411 -24.535 1.00 83.69 220 PRO A O 1
ATOM 1755 N N . PRO A 1 221 ? 4.393 3.435 -23.006 1.00 87.50 221 PRO A N 1
ATOM 1756 C CA . PRO A 1 221 ? 4.955 4.220 -21.917 1.00 87.50 221 PRO A CA 1
ATOM 1757 C C . PRO A 1 221 ? 6.384 3.773 -21.618 1.00 87.50 221 PRO A C 1
ATOM 1759 O O . PRO A 1 221 ? 6.753 2.634 -21.880 1.00 87.50 221 PRO A O 1
ATOM 1762 N N . ASP A 1 222 ? 7.183 4.657 -21.028 1.00 89.94 222 ASP A N 1
ATOM 1763 C CA . ASP A 1 222 ? 8.530 4.298 -20.579 1.00 89.94 222 ASP A CA 1
ATOM 1764 C C . ASP A 1 222 ? 8.471 3.480 -19.284 1.00 89.94 222 ASP A C 1
ATOM 1766 O O . ASP A 1 222 ? 9.217 2.523 -19.097 1.00 89.94 222 ASP A O 1
ATOM 1770 N N . TYR A 1 223 ? 7.583 3.879 -18.370 1.00 91.88 223 TYR A N 1
ATOM 1771 C CA . TYR A 1 223 ? 7.412 3.245 -17.066 1.00 91.88 223 TYR A CA 1
ATOM 1772 C C . TYR A 1 223 ? 6.025 3.531 -16.483 1.00 91.88 223 TYR A C 1
ATOM 1774 O O . TYR A 1 223 ? 5.323 4.467 -16.884 1.00 91.88 223 TYR A O 1
ATOM 1782 N N . PHE A 1 224 ? 5.654 2.750 -15.476 1.00 92.12 224 PHE A N 1
ATOM 1783 C CA . PHE A 1 224 ? 4.516 3.002 -14.606 1.00 92.12 224 PHE A CA 1
ATOM 1784 C C . PHE A 1 224 ? 4.983 3.589 -13.286 1.00 92.12 224 PHE A C 1
ATOM 1786 O O . PHE A 1 224 ? 5.906 3.087 -12.650 1.00 92.12 224 PHE A O 1
ATOM 1793 N N . GLU A 1 225 ? 4.317 4.655 -12.865 1.00 93.56 225 GLU A N 1
ATOM 1794 C CA . GLU A 1 225 ? 4.417 5.169 -11.507 1.00 93.56 225 GLU A CA 1
ATOM 1795 C C . GLU A 1 225 ? 3.288 4.551 -10.684 1.00 93.56 225 GLU A C 1
ATOM 1797 O O . GLU A 1 225 ? 2.108 4.704 -11.023 1.00 93.56 225 GLU A O 1
ATOM 1802 N N . VAL A 1 226 ? 3.661 3.829 -9.632 1.00 93.94 226 VAL A N 1
ATOM 1803 C CA . VAL A 1 226 ? 2.725 3.098 -8.775 1.00 93.94 226 VAL A CA 1
ATOM 1804 C C . VAL A 1 226 ? 2.357 3.966 -7.576 1.00 93.94 226 VAL A C 1
ATOM 1806 O O . VAL A 1 226 ? 3.227 4.532 -6.918 1.00 93.94 226 VAL A O 1
ATOM 1809 N N . GLN A 1 227 ? 1.063 4.060 -7.284 1.00 93.62 227 GLN A N 1
ATOM 1810 C CA . GLN A 1 227 ? 0.531 4.701 -6.091 1.00 93.62 227 GLN A CA 1
ATOM 1811 C C . GLN A 1 227 ? 0.009 3.633 -5.128 1.00 93.62 227 GLN A C 1
ATOM 1813 O O . GLN A 1 227 ? -1.004 2.973 -5.382 1.00 93.62 227 GLN A O 1
ATOM 1818 N N . LEU A 1 228 ? 0.733 3.491 -4.022 1.00 94.44 228 LEU A N 1
ATOM 1819 C CA . LEU A 1 228 ? 0.376 2.652 -2.883 1.00 94.44 228 LEU A CA 1
ATOM 1820 C C . LEU A 1 228 ? -0.559 3.423 -1.933 1.00 94.44 228 LEU A C 1
ATOM 1822 O O . LEU A 1 228 ? -0.635 4.651 -2.041 1.00 94.44 228 LEU A O 1
ATOM 1826 N N . PRO A 1 229 ? -1.249 2.744 -0.997 1.00 92.69 229 PRO A N 1
ATOM 1827 C CA . PRO A 1 229 ? -1.980 3.418 0.072 1.00 92.69 229 PRO A CA 1
ATOM 1828 C C . PRO A 1 229 ? -1.085 4.432 0.801 1.00 92.69 229 PRO A C 1
ATOM 1830 O O . PRO A 1 229 ? 0.026 4.098 1.219 1.00 92.69 229 PRO A O 1
ATOM 1833 N N . ASP A 1 230 ? -1.559 5.671 0.911 1.00 90.94 230 ASP A N 1
ATOM 1834 C CA . ASP A 1 230 ? -0.756 6.849 1.254 1.00 90.94 230 ASP A CA 1
ATOM 1835 C C . ASP A 1 230 ? -1.195 7.553 2.543 1.00 90.94 230 ASP A C 1
ATOM 1837 O O . ASP A 1 230 ? -0.655 8.603 2.876 1.00 90.94 230 ASP A O 1
ATOM 1841 N N . GLN A 1 231 ? -2.142 6.996 3.296 1.00 90.06 231 GLN A N 1
ATOM 1842 C CA . GLN A 1 231 ? -2.648 7.600 4.530 1.00 90.06 231 GLN A CA 1
ATOM 1843 C C . GLN A 1 231 ? -2.390 6.694 5.728 1.00 90.06 231 GLN A C 1
ATOM 1845 O O . GLN A 1 231 ? -2.874 5.564 5.771 1.00 90.06 231 GLN A O 1
ATOM 1850 N N . PHE A 1 232 ? -1.662 7.216 6.715 1.00 88.88 232 PHE A N 1
ATOM 1851 C CA . PHE A 1 232 ? -1.437 6.566 8.001 1.00 88.88 232 PHE A CA 1
ATOM 1852 C C . PHE A 1 232 ? -2.134 7.347 9.111 1.00 88.88 232 PHE A C 1
ATOM 1854 O O . PHE A 1 232 ? -1.720 8.455 9.447 1.00 88.88 232 PHE A O 1
ATOM 1861 N N . PHE A 1 233 ? -3.203 6.790 9.674 1.00 85.25 233 PHE A N 1
ATOM 1862 C CA . PHE A 1 233 ? -3.954 7.446 10.743 1.00 85.25 233 PHE A CA 1
ATOM 1863 C C . PHE A 1 233 ? -3.235 7.295 12.082 1.00 85.25 233 PHE A C 1
ATOM 1865 O O . PHE A 1 233 ? -2.884 6.187 12.486 1.00 85.25 233 PHE A O 1
ATOM 1872 N N . LEU A 1 234 ? -3.040 8.415 12.774 1.00 78.38 234 LEU A N 1
ATOM 1873 C CA . LEU A 1 234 ? -2.404 8.461 14.084 1.00 78.38 234 LEU A CA 1
ATOM 1874 C C . LEU A 1 234 ? -3.455 8.586 15.181 1.00 78.38 234 LEU A C 1
ATOM 1876 O O . LEU A 1 234 ? -4.515 9.183 15.001 1.00 78.38 234 LEU A O 1
ATOM 1880 N N . ASN A 1 235 ? -3.138 8.052 16.359 1.00 77.88 235 ASN A N 1
ATOM 1881 C CA . ASN A 1 235 ? -3.933 8.345 17.542 1.00 77.88 235 ASN A CA 1
ATOM 1882 C C . ASN A 1 235 ? -3.763 9.831 17.887 1.00 77.88 235 ASN A C 1
ATOM 1884 O O . ASN A 1 235 ? -2.643 10.304 18.056 1.00 77.88 235 ASN A O 1
ATOM 1888 N N . GLU A 1 236 ? -4.865 10.558 18.024 1.00 72.44 236 GLU A N 1
ATOM 1889 C CA . GLU A 1 236 ? -4.870 12.002 18.274 1.00 72.44 236 GLU A CA 1
ATOM 1890 C C . GLU A 1 236 ? -4.117 12.383 19.561 1.00 72.44 236 GLU A C 1
ATOM 1892 O O . GLU A 1 236 ? -3.384 13.367 19.586 1.00 72.44 236 GLU A O 1
ATOM 1897 N N . ARG A 1 237 ? -4.136 11.510 20.582 1.00 72.38 237 ARG A N 1
ATOM 1898 C CA . ARG A 1 237 ? -3.337 11.677 21.814 1.00 72.38 237 ARG A CA 1
ATOM 1899 C C . ARG A 1 237 ? -1.825 11.634 21.576 1.00 72.38 237 ARG A C 1
ATOM 1901 O O . ARG A 1 237 ? -1.053 12.091 22.419 1.00 72.38 237 ARG A O 1
ATOM 1908 N N . LEU A 1 238 ? -1.390 11.009 20.483 1.00 66.94 238 LEU A N 1
ATOM 1909 C CA . LEU A 1 238 ? 0.007 11.006 20.050 1.00 66.94 238 LEU A CA 1
ATOM 1910 C C . LEU A 1 238 ? 0.339 12.255 19.225 1.00 66.94 238 LEU A C 1
ATOM 1912 O O . LEU A 1 238 ? 1.477 12.706 19.269 1.00 66.94 238 LEU A O 1
ATOM 1916 N N . ALA A 1 239 ? -0.649 12.824 18.533 1.00 60.78 239 ALA A N 1
ATOM 1917 C CA . ALA A 1 239 ? -0.470 13.904 17.569 1.00 60.78 239 ALA A CA 1
ATOM 1918 C C . ALA A 1 239 ? -0.639 15.329 18.143 1.00 60.78 239 ALA A C 1
ATOM 1920 O O . ALA A 1 239 ? -0.105 16.271 17.561 1.00 60.78 239 ALA A O 1
ATOM 1921 N N . ASP A 1 240 ? -1.341 15.502 19.270 1.00 57.62 240 ASP A N 1
ATOM 1922 C CA . ASP A 1 240 ? -1.632 16.821 19.868 1.00 57.62 240 ASP A CA 1
ATOM 1923 C C . ASP A 1 240 ? -0.396 17.595 20.365 1.00 57.62 240 ASP A C 1
ATOM 1925 O O . ASP A 1 240 ? -0.433 18.820 20.466 1.00 57.62 240 ASP A O 1
ATOM 1929 N N . GLU A 1 241 ? 0.723 16.922 20.640 1.00 54.84 241 GLU A N 1
ATOM 1930 C CA . GLU A 1 241 ? 1.900 17.566 21.245 1.00 54.84 241 GLU A CA 1
ATOM 1931 C C . GLU A 1 241 ? 2.986 17.998 20.242 1.00 54.84 241 GLU A C 1
ATOM 1933 O O . GLU A 1 241 ? 4.084 18.388 20.641 1.00 54.84 241 GLU A O 1
ATOM 1938 N N . GLU A 1 242 ? 2.718 17.979 18.931 1.00 46.44 242 GLU A N 1
ATOM 1939 C CA . GLU A 1 242 ? 3.788 18.096 17.939 1.00 46.44 242 GLU A CA 1
ATOM 1940 C C . GLU A 1 242 ? 3.636 19.236 16.923 1.00 46.44 242 GLU A C 1
ATOM 1942 O O . GLU A 1 242 ? 3.146 19.073 15.811 1.00 46.44 242 GLU A O 1
ATOM 1947 N N . GLY A 1 243 ? 4.322 20.345 17.207 1.00 50.31 243 GLY A N 1
ATOM 1948 C CA . GLY A 1 243 ? 4.968 21.147 16.159 1.00 50.31 243 GLY A CA 1
ATOM 1949 C C . GLY A 1 243 ? 6.175 20.441 15.499 1.00 50.31 243 GLY A C 1
ATOM 1950 O O . GLY A 1 243 ? 6.967 21.103 14.834 1.00 50.31 243 GLY A O 1
ATOM 1951 N N . ARG A 1 244 ? 6.368 19.123 15.714 1.00 54.22 244 ARG A N 1
ATOM 1952 C CA . ARG A 1 244 ? 7.586 18.356 15.374 1.00 54.22 244 ARG A CA 1
ATOM 1953 C C . ARG A 1 244 ? 7.408 17.270 14.297 1.00 54.22 244 ARG A C 1
ATOM 1955 O O . ARG A 1 244 ? 8.401 16.987 13.619 1.00 54.22 244 ARG A O 1
ATOM 1962 N N . LEU A 1 245 ? 6.185 16.803 14.006 1.00 55.84 245 LEU A N 1
ATOM 1963 C CA . LEU A 1 245 ? 5.888 15.918 12.857 1.00 55.84 245 LEU A CA 1
ATOM 1964 C C . LEU A 1 245 ? 6.304 16.533 11.505 1.00 55.84 245 LEU A C 1
ATOM 1966 O O . LEU A 1 245 ? 6.619 15.815 10.557 1.00 55.84 245 LEU A O 1
ATOM 1970 N N . PHE A 1 246 ? 6.392 17.866 11.424 1.00 52.09 246 PHE A N 1
ATOM 1971 C CA . PHE A 1 246 ? 6.861 18.597 10.238 1.00 52.09 246 PHE A CA 1
ATOM 1972 C C . PHE A 1 246 ? 8.303 18.242 9.819 1.00 52.09 246 PHE A C 1
ATOM 1974 O O . PHE A 1 246 ? 8.701 18.492 8.682 1.00 52.09 246 PHE A O 1
ATOM 1981 N N . THR A 1 247 ? 9.095 17.646 10.718 1.00 53.31 247 THR A N 1
ATOM 1982 C CA . THR A 1 247 ? 10.497 17.269 10.458 1.00 53.31 247 THR A CA 1
ATOM 1983 C C . THR A 1 247 ? 10.620 15.929 9.724 1.00 53.31 247 THR A C 1
ATOM 1985 O O . THR A 1 247 ? 11.664 15.651 9.135 1.00 53.31 247 THR A O 1
ATOM 1988 N N . LEU A 1 248 ? 9.553 15.120 9.694 1.00 56.03 248 LEU A N 1
ATOM 1989 C CA . LEU A 1 248 ? 9.568 13.769 9.121 1.00 56.03 248 LEU A CA 1
ATOM 1990 C C . LEU A 1 248 ? 9.766 13.747 7.603 1.00 56.03 248 LEU A C 1
ATOM 1992 O O . LEU A 1 248 ? 10.259 12.766 7.055 1.00 56.03 248 LEU A O 1
ATOM 1996 N N . SER A 1 249 ? 9.470 14.852 6.915 1.00 53.59 249 SER A N 1
ATOM 1997 C CA . SER A 1 249 ? 9.681 14.964 5.468 1.00 53.59 249 SER A CA 1
ATOM 1998 C C . SER A 1 249 ? 11.159 15.025 5.054 1.00 53.59 249 SER A C 1
ATOM 2000 O O . SER A 1 249 ? 11.442 15.061 3.859 1.00 53.59 249 SER A O 1
ATOM 2002 N N . ARG A 1 250 ? 12.109 15.083 6.004 1.00 54.91 250 ARG A N 1
ATOM 2003 C CA . ARG A 1 250 ? 13.559 15.181 5.736 1.00 54.91 250 ARG A CA 1
ATOM 2004 C C . ARG A 1 250 ? 14.371 13.956 6.169 1.00 54.91 250 ARG A C 1
ATOM 2006 O O . ARG A 1 250 ? 15.575 13.937 5.921 1.00 54.91 250 ARG A O 1
ATOM 2013 N N . THR A 1 251 ? 13.754 12.970 6.812 1.00 61.53 251 THR A N 1
ATOM 2014 C CA . THR A 1 251 ? 14.427 11.788 7.375 1.00 61.53 251 THR A CA 1
ATOM 2015 C C . THR A 1 251 ? 14.278 10.559 6.476 1.00 61.53 251 THR A C 1
ATOM 2017 O O . THR A 1 251 ? 13.420 10.519 5.596 1.00 61.53 251 THR A O 1
ATOM 2020 N N . ASN A 1 252 ? 15.122 9.543 6.695 1.00 76.62 252 ASN A N 1
ATOM 2021 C CA . ASN A 1 252 ? 15.049 8.239 6.027 1.00 76.62 252 ASN A CA 1
ATOM 2022 C C . ASN A 1 252 ? 13.814 7.454 6.511 1.00 76.62 252 ASN A C 1
ATOM 2024 O O . ASN A 1 252 ? 13.941 6.477 7.250 1.00 76.62 252 ASN A O 1
ATOM 2028 N N . SER A 1 253 ? 12.615 7.910 6.144 1.00 88.00 253 SER A N 1
ATOM 2029 C CA . SER A 1 253 ? 11.370 7.230 6.490 1.00 88.00 253 SER A CA 1
ATOM 2030 C C . SER A 1 253 ? 11.106 6.037 5.577 1.00 88.00 253 SER A C 1
ATOM 2032 O O . SER A 1 253 ? 11.303 6.095 4.358 1.00 88.00 253 SER A O 1
ATOM 2034 N N . VAL A 1 254 ? 10.635 4.952 6.180 1.00 91.88 254 VAL A N 1
ATOM 2035 C CA . VAL A 1 254 ? 10.285 3.706 5.506 1.00 91.88 254 VAL A CA 1
ATOM 2036 C C . VAL A 1 254 ? 8.838 3.373 5.838 1.00 91.88 254 VAL A C 1
ATOM 2038 O O . VAL A 1 254 ? 8.473 3.198 6.995 1.00 91.88 254 VAL A O 1
ATOM 2041 N N . ALA A 1 255 ? 7.999 3.274 4.816 1.00 93.62 255 ALA A N 1
ATOM 2042 C CA . ALA A 1 255 ? 6.630 2.816 4.953 1.00 93.62 255 ALA A CA 1
ATOM 2043 C C . ALA A 1 255 ? 6.610 1.286 5.007 1.00 93.62 255 ALA A C 1
ATOM 2045 O O . ALA A 1 255 ? 7.151 0.610 4.123 1.00 93.62 255 ALA A O 1
ATOM 2046 N N . VAL A 1 256 ? 5.973 0.743 6.040 1.00 95.00 256 VAL A N 1
ATOM 2047 C CA . VAL A 1 256 ? 5.840 -0.695 6.259 1.00 95.00 256 VAL A CA 1
ATOM 2048 C C . VAL A 1 256 ? 4.438 -1.114 5.862 1.00 95.00 256 VAL A C 1
ATOM 2050 O O . VAL A 1 256 ? 3.446 -0.743 6.492 1.00 95.00 256 VAL A O 1
ATOM 2053 N N . TYR A 1 257 ? 4.364 -1.922 4.816 1.00 96.12 257 TYR A N 1
ATOM 2054 C CA . TYR A 1 257 ? 3.127 -2.497 4.327 1.00 96.12 257 TYR A CA 1
ATOM 2055 C C . TYR A 1 257 ? 3.066 -3.986 4.627 1.00 96.12 257 TYR A C 1
ATOM 2057 O O . TYR A 1 257 ? 4.087 -4.668 4.724 1.00 96.12 257 TYR A O 1
ATOM 2065 N N . ARG A 1 258 ? 1.850 -4.513 4.693 1.00 96.69 258 ARG A N 1
ATOM 2066 C CA . ARG A 1 258 ? 1.581 -5.946 4.722 1.00 96.69 258 ARG A CA 1
ATOM 2067 C C . ARG A 1 258 ? 0.692 -6.328 3.563 1.00 96.69 258 ARG A C 1
ATOM 2069 O O . ARG A 1 258 ? -0.293 -5.645 3.285 1.00 96.69 258 ARG A O 1
ATOM 2076 N N . VAL A 1 259 ? 1.065 -7.414 2.894 1.00 96.69 259 VAL A N 1
ATOM 2077 C CA . VAL A 1 259 ? 0.373 -7.899 1.703 1.00 96.69 259 VAL A CA 1
ATOM 2078 C C . VAL A 1 259 ? -0.093 -9.330 1.919 1.00 96.69 259 VAL A C 1
ATOM 2080 O O . VAL A 1 259 ? 0.692 -10.194 2.309 1.00 96.69 259 VAL A O 1
ATOM 2083 N N . GLN A 1 260 ? -1.377 -9.578 1.675 1.00 95.94 260 GLN A N 1
ATOM 2084 C CA . GLN A 1 260 ? -1.977 -10.909 1.736 1.00 95.94 260 GLN A CA 1
ATOM 2085 C C . GLN A 1 260 ? -3.213 -10.963 0.839 1.00 95.94 260 GLN A C 1
ATOM 2087 O O . GLN A 1 260 ? -4.019 -10.034 0.835 1.00 95.94 260 GLN A O 1
ATOM 2092 N N . ASP A 1 261 ? -3.369 -12.051 0.082 1.00 93.25 261 ASP A N 1
ATOM 2093 C CA . ASP A 1 261 ? -4.527 -12.301 -0.790 1.00 93.25 261 ASP A CA 1
ATOM 2094 C C . ASP A 1 261 ? -4.873 -11.118 -1.715 1.00 93.25 261 ASP A C 1
ATOM 2096 O O . ASP A 1 261 ? -6.037 -10.740 -1.873 1.00 93.25 261 ASP A O 1
ATOM 2100 N N . GLY A 1 262 ? -3.849 -10.485 -2.299 1.00 94.06 262 GLY A N 1
ATOM 2101 C CA . GLY A 1 262 ? -4.032 -9.350 -3.203 1.00 94.06 262 GLY A CA 1
ATOM 2102 C C . GLY A 1 262 ? -4.327 -8.019 -2.514 1.00 94.06 262 GLY A C 1
ATOM 2103 O O . GLY A 1 262 ? -4.509 -7.030 -3.219 1.00 94.06 262 GLY A O 1
ATOM 2104 N N . ARG A 1 263 ? -4.398 -7.967 -1.181 1.00 94.88 263 ARG A N 1
ATOM 2105 C CA . ARG A 1 263 ? -4.638 -6.737 -0.419 1.00 94.88 263 ARG A CA 1
ATOM 2106 C C . ARG A 1 263 ? -3.365 -6.206 0.195 1.00 94.88 263 ARG A C 1
ATOM 2108 O O . ARG A 1 263 ? -2.584 -6.986 0.734 1.00 94.88 263 ARG A O 1
ATOM 2115 N N . MET A 1 264 ? -3.219 -4.890 0.177 1.00 95.38 264 MET A N 1
ATOM 2116 C CA . MET A 1 264 ? -2.083 -4.178 0.733 1.00 95.38 264 MET A CA 1
ATOM 2117 C C . MET A 1 264 ? -2.550 -3.177 1.783 1.00 95.38 264 MET A C 1
ATOM 2119 O O . MET A 1 264 ? -3.339 -2.276 1.512 1.00 95.38 264 MET A O 1
ATOM 2123 N N . VAL A 1 265 ? -2.028 -3.322 2.996 1.00 94.88 265 VAL A N 1
ATOM 2124 C CA . VAL A 1 265 ? -2.325 -2.432 4.118 1.00 94.88 265 VAL A CA 1
ATOM 2125 C C . VAL A 1 265 ? -1.043 -1.755 4.562 1.00 94.88 265 VAL A C 1
ATOM 2127 O O . VAL A 1 265 ? -0.035 -2.420 4.782 1.00 94.88 265 VAL A O 1
ATOM 2130 N N . LEU A 1 266 ? -1.088 -0.435 4.703 1.00 94.75 266 LEU A N 1
ATOM 2131 C CA . LEU A 1 266 ? -0.041 0.334 5.362 1.00 94.75 266 LEU A CA 1
ATOM 2132 C C . LEU A 1 266 ? -0.168 0.119 6.872 1.00 94.75 266 LEU A C 1
ATOM 2134 O O . LEU A 1 266 ? -1.118 0.599 7.485 1.00 94.75 266 LEU A O 1
ATOM 2138 N N . SER A 1 267 ? 0.747 -0.657 7.449 1.00 93.38 267 SER A N 1
ATOM 2139 C CA . SER A 1 267 ? 0.668 -1.066 8.853 1.00 93.38 267 SER A CA 1
ATOM 2140 C C . SER A 1 267 ? 1.461 -0.164 9.790 1.00 93.38 267 SER A C 1
ATOM 2142 O O . SER A 1 267 ? 1.065 -0.024 10.941 1.00 93.38 267 SER A O 1
ATOM 2144 N N . ASP A 1 268 ? 2.574 0.411 9.326 1.00 92.38 268 ASP A N 1
ATOM 2145 C CA . ASP A 1 268 ? 3.435 1.260 10.157 1.00 92.38 268 ASP A CA 1
ATOM 2146 C C . ASP A 1 268 ? 4.333 2.176 9.308 1.00 92.38 268 ASP A C 1
ATOM 2148 O O . ASP A 1 268 ? 4.444 2.013 8.088 1.00 92.38 268 ASP A O 1
ATOM 2152 N N . ILE A 1 269 ? 5.006 3.115 9.969 1.00 91.38 269 ILE A N 1
ATOM 2153 C CA . ILE A 1 269 ? 6.086 3.932 9.417 1.00 91.38 269 ILE A CA 1
ATOM 2154 C C . ILE A 1 269 ? 7.302 3.780 10.331 1.00 91.38 269 ILE A C 1
ATOM 2156 O O . ILE A 1 269 ? 7.216 4.012 11.530 1.00 91.38 269 ILE A O 1
ATOM 2160 N N . GLU A 1 270 ? 8.451 3.433 9.771 1.00 90.06 270 GLU A N 1
ATOM 2161 C CA . GLU A 1 270 ? 9.733 3.412 10.472 1.00 90.06 270 GLU A CA 1
ATOM 2162 C C . GLU A 1 270 ? 10.503 4.711 10.164 1.00 90.06 270 GLU A C 1
ATOM 2164 O O . GLU A 1 270 ? 10.570 5.157 9.016 1.00 90.06 270 GLU A O 1
ATOM 2169 N N . ILE A 1 271 ? 11.109 5.322 11.182 1.00 86.12 271 ILE A N 1
ATOM 2170 C CA . ILE A 1 271 ? 12.019 6.469 11.062 1.00 86.12 271 ILE A CA 1
ATOM 2171 C C . ILE A 1 271 ? 13.352 6.051 11.664 1.00 86.12 271 ILE A C 1
ATOM 2173 O O . ILE A 1 271 ? 13.411 5.663 12.832 1.00 86.12 271 ILE A O 1
ATOM 2177 N N . ASP A 1 272 ? 14.416 6.091 10.859 1.00 83.94 272 ASP A N 1
ATOM 2178 C CA . ASP A 1 272 ? 15.754 5.640 11.264 1.00 83.94 272 ASP A CA 1
ATOM 2179 C C . ASP A 1 272 ? 15.734 4.217 11.872 1.00 83.94 272 ASP A C 1
ATOM 2181 O O . ASP A 1 272 ? 16.406 3.919 12.860 1.00 83.94 272 ASP A O 1
ATOM 2185 N N . GLY A 1 273 ? 14.898 3.336 11.303 1.00 86.06 273 GLY A N 1
ATOM 2186 C CA . GLY A 1 273 ? 14.712 1.948 11.744 1.00 86.06 273 GLY A CA 1
ATOM 2187 C C . GLY A 1 273 ? 13.902 1.767 13.035 1.00 86.06 273 GLY A C 1
ATOM 2188 O O . GLY A 1 273 ? 13.771 0.642 13.508 1.00 86.06 273 GLY A O 1
ATOM 2189 N N . THR A 1 274 ? 13.360 2.841 13.619 1.00 87.56 274 THR A N 1
ATOM 2190 C CA . THR A 1 274 ? 12.465 2.779 14.786 1.00 87.56 274 THR A CA 1
ATOM 2191 C C . THR A 1 274 ? 11.006 2.968 14.343 1.00 87.56 274 THR A C 1
ATOM 2193 O O . THR A 1 274 ? 10.736 3.932 13.623 1.00 87.56 274 THR A O 1
ATOM 2196 N N . PRO A 1 275 ? 10.054 2.124 14.781 1.00 90.06 275 PRO A N 1
ATOM 2197 C CA . PRO A 1 275 ? 8.621 2.340 14.564 1.00 90.06 275 PRO A CA 1
ATOM 2198 C C . PRO A 1 275 ? 8.162 3.729 15.018 1.00 90.06 275 PRO A C 1
ATOM 2200 O O . PRO A 1 275 ? 8.600 4.220 16.060 1.00 90.06 275 PRO A O 1
ATOM 2203 N N . LEU A 1 276 ? 7.246 4.361 14.286 1.00 85.25 276 LEU A N 1
ATOM 2204 C CA . LEU A 1 276 ? 6.819 5.739 14.541 1.00 85.25 276 LEU A CA 1
ATOM 2205 C C . LEU A 1 276 ? 6.283 5.930 15.965 1.00 85.25 276 LEU A C 1
ATOM 2207 O O . LEU A 1 276 ? 6.621 6.909 16.628 1.00 85.25 276 LEU A O 1
ATOM 2211 N N . ASN A 1 277 ? 5.508 4.969 16.470 1.00 83.19 277 ASN A N 1
ATOM 2212 C CA . ASN A 1 277 ? 4.994 5.015 17.841 1.00 83.19 277 ASN A CA 1
ATOM 2213 C C . ASN A 1 277 ? 6.122 5.047 18.884 1.00 83.19 277 ASN A C 1
ATOM 2215 O O . ASN A 1 277 ? 6.053 5.811 19.847 1.00 83.19 277 ASN A O 1
ATOM 2219 N N . GLU A 1 278 ? 7.171 4.247 18.691 1.00 86.06 278 GLU A N 1
ATOM 2220 C CA . GLU A 1 278 ? 8.340 4.244 19.574 1.00 86.06 278 GLU A CA 1
ATOM 2221 C C . GLU A 1 278 ? 9.178 5.515 19.409 1.00 86.06 278 GLU A C 1
ATOM 2223 O O . GLU A 1 278 ? 9.700 6.047 20.388 1.00 86.06 278 GLU A O 1
ATOM 2228 N N . TYR A 1 279 ? 9.296 6.026 18.182 1.00 83.44 279 TYR A N 1
ATOM 2229 C CA . TYR A 1 279 ? 10.006 7.268 17.889 1.00 83.44 279 TYR A CA 1
ATOM 2230 C C . TYR A 1 279 ? 9.377 8.455 18.634 1.00 83.44 279 TYR A C 1
ATOM 2232 O O . TYR A 1 279 ? 10.079 9.174 19.346 1.00 83.44 279 TYR A O 1
ATOM 2240 N N . ILE A 1 280 ? 8.048 8.597 18.566 1.00 79.31 280 ILE A N 1
ATOM 2241 C CA . ILE A 1 280 ? 7.293 9.635 19.288 1.00 79.31 280 ILE A CA 1
ATOM 2242 C C . ILE A 1 280 ? 7.508 9.501 20.804 1.00 79.31 280 ILE A C 1
ATOM 2244 O O . ILE A 1 280 ? 7.788 10.487 21.487 1.00 79.31 280 ILE A O 1
ATOM 2248 N N . GLN A 1 281 ? 7.453 8.281 21.349 1.00 80.69 281 GLN A N 1
ATOM 2249 C CA . GLN A 1 281 ? 7.706 8.046 22.777 1.00 80.69 281 GLN A CA 1
ATOM 2250 C C . GLN A 1 281 ? 9.133 8.432 23.196 1.00 80.69 281 GLN A C 1
ATOM 2252 O O . GLN A 1 281 ? 9.314 9.077 24.229 1.00 80.69 281 GLN A O 1
ATOM 2257 N N . LYS A 1 282 ? 10.150 8.099 22.390 1.00 80.25 282 LYS A N 1
ATOM 2258 C CA . LYS A 1 282 ? 11.544 8.508 22.641 1.00 80.25 282 LYS A CA 1
ATOM 2259 C C . LYS A 1 282 ? 11.703 10.028 22.610 1.00 80.25 282 LYS A C 1
ATOM 2261 O O . LYS A 1 282 ? 12.430 10.579 23.434 1.00 80.25 282 LYS A O 1
ATOM 2266 N N . CYS A 1 283 ? 11.025 10.707 21.685 1.00 73.88 283 CYS A N 1
ATOM 2267 C CA . CYS A 1 283 ? 11.024 12.165 21.608 1.00 73.88 283 CYS A CA 1
ATOM 2268 C C . CYS A 1 283 ? 10.360 12.816 22.828 1.00 73.88 283 CYS A C 1
ATOM 2270 O O . CYS A 1 283 ? 10.858 13.840 23.285 1.00 73.88 283 CYS A O 1
ATOM 2272 N N . ARG A 1 284 ? 9.306 12.208 23.391 1.00 71.62 284 ARG A N 1
ATOM 2273 C CA . ARG A 1 284 ? 8.675 12.653 24.651 1.00 71.62 284 ARG A CA 1
ATOM 2274 C C . ARG A 1 284 ? 9.578 12.482 25.869 1.00 71.62 284 ARG A C 1
ATOM 2276 O O . ARG A 1 284 ? 9.530 13.289 26.786 1.00 71.62 284 ARG A O 1
ATOM 2283 N N . ALA A 1 285 ? 10.387 11.425 25.891 1.00 72.19 285 ALA A N 1
ATOM 2284 C CA . ALA A 1 285 ? 11.271 11.120 27.014 1.00 72.19 285 ALA A CA 1
ATOM 2285 C C . ALA A 1 285 ? 12.543 11.990 27.062 1.00 72.19 285 ALA A C 1
ATOM 2287 O O . ALA A 1 285 ? 1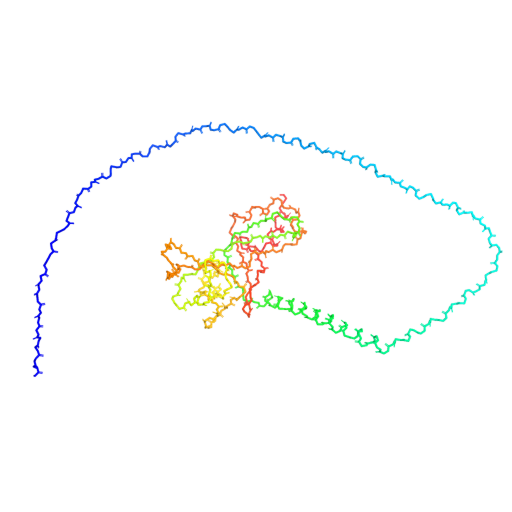3.279 11.928 28.048 1.00 72.19 285 ALA A O 1
ATOM 2288 N N . ARG A 1 286 ? 12.835 12.775 26.014 1.00 63.91 286 ARG A N 1
ATOM 2289 C CA . ARG A 1 286 ? 13.953 13.729 26.014 1.00 63.91 286 ARG A CA 1
ATOM 2290 C C . ARG A 1 286 ? 13.475 15.086 26.558 1.00 63.91 286 ARG A C 1
ATOM 2292 O O . ARG A 1 286 ? 12.612 15.680 25.912 1.00 63.91 286 ARG A O 1
ATOM 2299 N N . PRO A 1 287 ? 14.006 15.547 27.709 1.00 51.09 287 PRO A N 1
ATOM 2300 C CA . PRO A 1 287 ? 13.651 16.835 28.304 1.00 51.09 287 PRO A CA 1
ATOM 2301 C C . PRO A 1 287 ? 14.075 18.026 27.436 1.00 51.09 287 PRO A C 1
ATOM 2303 O O . PRO A 1 287 ? 15.059 17.890 26.667 1.00 51.09 287 PRO A O 1
#

Solvent-accessible surface area (backbone atoms only — not comparable to full-atom values): 18269 Å² total; per-residue (Å²): 138,87,85,83,85,85,90,89,80,90,86,87,86,82,88,82,91,79,82,87,77,87,81,75,88,72,83,83,73,78,82,76,87,74,82,76,77,76,77,78,82,82,78,78,77,78,77,77,77,76,80,82,71,78,79,79,74,78,73,79,73,77,73,79,81,74,87,70,87,77,87,68,80,89,71,76,78,74,74,73,74,80,75,77,80,76,76,51,74,73,56,54,56,53,53,50,51,52,51,51,53,50,50,53,53,52,50,53,54,51,49,52,51,54,56,50,50,47,24,68,72,70,25,54,70,32,29,35,66,31,43,36,40,63,68,92,48,97,86,76,60,49,39,36,43,44,48,58,84,50,65,30,74,59,52,90,85,51,69,65,80,88,58,91,56,50,72,41,82,40,76,18,14,35,33,48,33,48,71,69,33,75,94,68,21,27,32,62,77,42,68,32,73,55,81,82,76,90,76,53,43,31,49,81,31,32,29,23,43,38,64,91,78,82,87,58,95,81,62,76,49,59,27,34,42,43,46,66,86,34,74,46,82,50,62,54,90,74,53,76,81,50,95,55,57,76,58,44,56,77,50,74,26,29,39,32,30,16,37,38,96,35,36,67,43,73,71,50,43,27,48,82,85,34,49,47,72,58,46,54,51,56,58,68,72,54,128

Mean predicted aligned error: 17.12 Å

Foldseek 3Di:
DDDDDDDDDDDDDDDDDDDDDDDDDDDDDDDDPPPDDDDDDDPPPPPPPPPPPPPPPPPPPPDDPPDDPPPDDDPPPPPDDPPPPPPDPVVVVVVVVVVVVVVVVVVVVVVVVVVQVCQLPPFDKAKAFWFWAWDDDPPPATKIFIDGWAKEFDDPVADPPPVPALQDKDFKKWFKDQCPDPPRHIHTHDIYCDDDDDGQIARRWIKHFAAPDDPDDPDHGGIITIGDDGIGHDDNVLVVPDPPSRCRRPFRKMFMWGGDPNHIDRNFIATPNHTPVVVSVVVVPPD

Sequence (287 aa):
MGFLAPSRILRGGRRGRKRHSGRRNLPIEPPDRQSGRHPPPVRHSGQILHDGREFHRERVRAAGVRDRPFGGECRAFTLYPPKEVRMNRKNSRWTAALAATLLVQIAAFAWLIVRYERVASGGTVCRFACEAYDPSDPFRGRYLHIRVRERVDYDAAFRLGGVRHPYRLFPAAIRIDPAGGSNGLSRVTACGLEPQGPGLWATDVKARARYRNYSGKDDPPDYFEVQLPDQFFLNERLADEEGRLFTLSRTNSVAVYRVQDGRMVLSDIEIDGTPLNEYIQKCRARP

Secondary structure (DSSP, 8-state):
----------------------------PPP------PPPP--------------------------------------PPP------HHHHHHHHHHHHHHHHHHHHHHHHHHHHHHHHHHSEEEEEEEEEE----TTS-SEEEEEE-EEEE--TT---TT-S-TTS-EEEEEEEETTSSGGG--EEEEEESS--SSSEEEEEEEEEEE-SS---TTPPPSEEEEE---EEEPPHHHHTT-S-GGGGGGS-EEEEEEEETBEEEEEEEEETTEEHHHHHHHHHT--